Protein AF-0000000084680738 (afdb_homodimer)

Sequence (306 aa):
MGAFADRLDGGWTWWEAAIEEAQEGRWVRDAVERQVIKDIGAATNPLHGGRMAPFTEDSWHVRIGRIANWAGVLRLAARSGGWVLQPVVGRRPPHPAGMTELLSGIYAVGEQGEIWMRQLLKGGLPLEDEIAKAEGFLTGPGSVEDLELFFYDMGAFADRLDGGWTWWEAAIEEAQEGRWVRDAVERQVIKDIGAATNPLHGGRMAPFTEDSWHVRIGRIANWAGVLRLAARSGGWVLQPVVGRRPPHPAGMTELLSGIYAVGEQGEIWMRQLLKGGLPLEDEIAKAEGFLTGPGSVEDLELFFYD

Secondary structure (DSSP, 8-state):
--HHHHHHHHHHHHHHHHHHHHHTTS----HHHHHHHHHHHHHHGGGGTTPPSP-TTS-HHHHHHHHHHHHHHHHHHHHHHT------TT-PPPSS--HHHHHHHHHHHHHHHHHHHHHHHTT----HHHHHHHHHHHHSTTSGGGGGGG---/--HHHHHHHHHHHHHHHHHHHHHTTS----HHHHHHHHHHHHHHGGGGTTPPSP-TTS-HHHHHHHHHHHHHHHHHHHHHHT------TT-PPPSS--HHHHHHHHHHHHHHHHHHHHHHHTT----HHHHHHHHHHHHSTTSGGGGGGG---

Foldseek 3Di:
DDPLVLLLVLLVQLQVLALVCQLVPNDADDPLRLVLLVVLLVQQVPLAVPDADDPVVDDQLSLLVSLLSLLVSLVVSCVSVVADADARGPDHDDPNHHDNSNSNSSNSLSVVSVVQNVQVVVPDHDDPVSSRSSRCQDPNDVHSNCVVVSRPD/DDPLVLLLVLLVQLQVLALVCQLVPNDDDDPLRVVLLVVLLVQQPPLQVPDADDPVVDDQLSLLVSLLSLLVSLVVSCVSVVADADARRPDHDDPNRHDNSNSNSSNSLSVVSVVQNVQVVVPDHDDPVSSRSSRCQDPNDVHSNCVVVSRPD

Structure (mmCIF, N/CA/C/O backbone):
data_AF-0000000084680738-model_v1
#
loop_
_entity.id
_entity.type
_entity.pdbx_description
1 polymer 'Uncharacterized protein'
#
loop_
_atom_site.group_PDB
_atom_site.id
_atom_site.type_symbol
_atom_site.label_atom_id
_atom_site.label_alt_id
_atom_site.label_comp_id
_atom_site.label_asym_id
_atom_site.label_entity_id
_atom_site.label_seq_id
_atom_site.pdbx_PDB_ins_code
_atom_site.Cartn_x
_atom_site.Cartn_y
_atom_site.Cartn_z
_atom_site.occupancy
_atom_site.B_iso_or_equiv
_atom_site.auth_seq_id
_atom_site.auth_comp_id
_atom_site.auth_asym_id
_atom_site.auth_atom_id
_atom_site.pdbx_PDB_model_num
ATOM 1 N N . MET A 1 1 ? 4.906 30.125 5.73 1 47.59 1 MET A N 1
ATOM 2 C CA . MET A 1 1 ? 5.328 28.734 5.668 1 47.59 1 MET A CA 1
ATOM 3 C C . MET A 1 1 ? 5.023 28.141 4.297 1 47.59 1 MET A C 1
ATOM 5 O O . MET A 1 1 ? 4.098 28.578 3.615 1 47.59 1 MET A O 1
ATOM 9 N N . GLY A 1 2 ? 5.895 27.469 3.643 1 65.75 2 GLY A N 1
ATOM 10 C CA . GLY A 1 2 ? 5.77 27 2.273 1 65.75 2 GLY A CA 1
ATOM 11 C C . GLY A 1 2 ? 4.676 25.953 2.096 1 65.75 2 GLY A C 1
ATOM 12 O O . GLY A 1 2 ? 4.008 25.578 3.061 1 65.75 2 GLY A O 1
ATOM 13 N N . ALA A 1 3 ? 4.309 25.719 0.892 1 86 3 ALA A N 1
ATOM 14 C CA . ALA A 1 3 ? 3.191 24.859 0.513 1 86 3 ALA A CA 1
ATOM 15 C C . ALA A 1 3 ? 3.256 23.516 1.238 1 86 3 ALA A C 1
ATOM 17 O O . ALA A 1 3 ? 2.246 23.031 1.757 1 86 3 ALA A O 1
ATOM 18 N N . PHE A 1 4 ? 4.492 23.125 1.577 1 95 4 PHE A N 1
ATOM 19 C CA . PHE A 1 4 ? 4.578 21.844 2.246 1 95 4 PHE A CA 1
ATOM 20 C C . PHE A 1 4 ? 4.363 21.984 3.746 1 95 4 PHE A C 1
ATOM 22 O O . PHE A 1 4 ? 3.721 21.141 4.375 1 95 4 PHE A O 1
ATOM 29 N N . ALA A 1 5 ? 4.945 23.031 4.262 1 94.88 5 ALA A N 1
ATOM 30 C CA . ALA A 1 5 ? 4.785 23.266 5.695 1 94.88 5 ALA A CA 1
ATOM 31 C C . ALA A 1 5 ? 3.309 23.312 6.078 1 94.88 5 ALA A C 1
ATOM 33 O O . ALA A 1 5 ? 2.912 22.766 7.113 1 94.88 5 ALA A O 1
ATOM 34 N N . ASP A 1 6 ? 2.531 23.906 5.266 1 95.62 6 ASP A N 1
ATOM 35 C CA . ASP A 1 6 ? 1.095 23.984 5.516 1 95.62 6 ASP A CA 1
ATOM 36 C C . ASP A 1 6 ? 0.444 22.609 5.445 1 95.62 6 ASP A C 1
ATOM 38 O O . ASP A 1 6 ? -0.43 22.281 6.254 1 95.62 6 ASP A O 1
ATOM 42 N N . ARG A 1 7 ? 0.839 21.891 4.52 1 95.81 7 ARG A N 1
ATOM 43 C CA . ARG A 1 7 ? 0.325 20.531 4.375 1 95.81 7 ARG A CA 1
ATOM 44 C C . ARG A 1 7 ? 0.676 19.688 5.594 1 95.81 7 ARG A C 1
ATOM 46 O O . ARG A 1 7 ? -0.167 18.938 6.105 1 95.81 7 ARG A O 1
ATOM 53 N N . LEU A 1 8 ? 1.922 19.828 6.012 1 95.94 8 LEU A N 1
ATOM 54 C CA . LEU A 1 8 ? 2.391 19.047 7.152 1 95.94 8 LEU A CA 1
ATOM 55 C C . LEU A 1 8 ? 1.648 19.453 8.422 1 95.94 8 LEU A C 1
ATOM 57 O O . LEU A 1 8 ? 1.188 18.594 9.18 1 95.94 8 LEU A O 1
ATOM 61 N N . ASP A 1 9 ? 1.538 20.75 8.578 1 95.56 9 ASP A N 1
ATOM 62 C CA . ASP A 1 9 ? 0.815 21.25 9.742 1 95.56 9 ASP A CA 1
ATOM 63 C C . ASP A 1 9 ? -0.641 20.797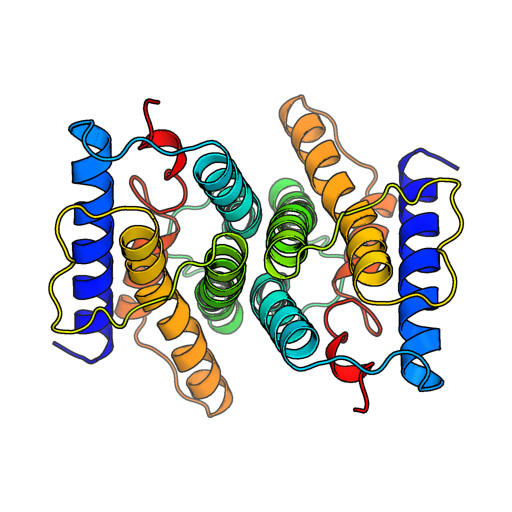 9.727 1 95.56 9 ASP A C 1
ATOM 65 O O . ASP A 1 9 ? -1.175 20.359 10.758 1 95.56 9 ASP A O 1
ATOM 69 N N . GLY A 1 10 ? -1.229 20.906 8.586 1 96.12 10 GLY A N 1
ATOM 70 C CA . GLY A 1 10 ? -2.582 20.406 8.445 1 96.12 10 GLY A CA 1
ATOM 71 C C . GLY A 1 10 ? -2.688 18.906 8.719 1 96.12 10 GLY A C 1
ATOM 72 O O . GLY A 1 10 ? -3.602 18.469 9.414 1 96.12 10 GLY A O 1
ATOM 73 N N . GLY A 1 11 ? -1.736 18.141 8.172 1 95 11 GLY A N 1
ATOM 74 C CA . GLY A 1 11 ? -1.701 16.703 8.43 1 95 11 GLY A CA 1
ATOM 75 C C . GLY A 1 11 ? -1.678 16.359 9.906 1 95 11 GLY A C 1
ATOM 76 O O . GLY A 1 11 ? -2.471 15.539 10.367 1 95 11 GLY A O 1
ATOM 77 N N . TRP A 1 12 ? -0.824 17.031 10.625 1 93.88 12 TRP A N 1
ATOM 78 C CA . TRP A 1 12 ? -0.711 16.797 12.062 1 93.88 12 TRP A CA 1
ATOM 79 C C . TRP A 1 12 ? -2.014 17.156 12.773 1 93.88 12 TRP A C 1
ATOM 81 O O . TRP A 1 12 ? -2.498 16.375 13.609 1 93.88 12 TRP A O 1
ATOM 91 N N . THR A 1 13 ? -2.525 18.281 12.414 1 95.75 13 THR A N 1
ATOM 92 C CA . THR A 1 13 ? -3.727 18.766 13.078 1 95.75 13 THR A CA 1
ATOM 93 C C . THR A 1 13 ? -4.879 17.781 12.914 1 95.75 13 THR A C 1
ATOM 95 O O . THR A 1 13 ? -5.574 17.453 13.883 1 95.75 13 THR A O 1
ATOM 98 N N . TRP A 1 14 ? -5.047 17.312 11.773 1 95.5 14 TRP A N 1
ATOM 99 C CA . TRP A 1 14 ? -6.145 16.406 11.484 1 95.5 14 TRP A CA 1
ATOM 100 C C . TRP A 1 14 ? -5.883 15.031 12.109 1 95.5 14 TRP A C 1
ATOM 102 O O . TRP A 1 14 ? -6.797 14.406 12.648 1 95.5 14 TRP A O 1
ATOM 112 N N . TRP A 1 15 ? -4.695 14.57 12.039 1 93.06 15 TRP A N 1
ATOM 113 C CA . TRP A 1 15 ? -4.297 13.32 12.672 1 93.06 15 TRP A CA 1
ATOM 114 C C . TRP A 1 15 ? -4.535 13.383 14.18 1 93.06 15 TRP A C 1
ATOM 116 O O . TRP A 1 15 ? -5.152 12.477 14.75 1 93.06 15 TRP A O 1
ATOM 126 N N . GLU A 1 16 ? -4.125 14.414 14.766 1 91.75 16 GLU A N 1
ATOM 127 C CA . GLU A 1 16 ? -4.254 14.578 16.203 1 91.75 16 GLU A CA 1
ATOM 128 C C . GLU A 1 16 ? -5.723 14.625 16.625 1 91.75 16 GLU A C 1
ATOM 130 O O . GLU A 1 16 ? -6.09 14.109 17.688 1 91.75 16 GLU A O 1
ATOM 135 N N . ALA A 1 17 ? -6.473 15.281 15.828 1 94.38 17 ALA A N 1
ATOM 136 C CA . ALA A 1 17 ? -7.898 15.375 16.141 1 94.38 17 ALA A CA 1
ATOM 137 C C . ALA A 1 17 ? -8.531 13.984 16.219 1 94.38 17 ALA A C 1
ATOM 139 O O . ALA A 1 17 ? -9.305 13.703 17.141 1 94.38 17 ALA A O 1
ATOM 140 N N . ALA A 1 18 ? -8.211 13.18 15.289 1 93.62 18 ALA A N 1
ATOM 141 C CA . ALA A 1 18 ? -8.758 11.828 15.266 1 93.62 18 ALA A CA 1
ATOM 142 C C . ALA A 1 18 ? -8.242 11 16.438 1 93.62 18 ALA A C 1
ATOM 144 O O . ALA A 1 18 ? -9 10.273 17.078 1 93.62 18 ALA A O 1
ATOM 145 N N . ILE A 1 19 ? -6.98 11.125 16.719 1 90.25 19 ILE A N 1
ATOM 146 C CA . ILE A 1 19 ? -6.359 10.359 17.797 1 90.25 19 ILE A CA 1
ATOM 147 C C . ILE A 1 19 ? -6.961 10.781 19.141 1 90.25 19 ILE A C 1
ATOM 149 O O . ILE A 1 19 ? -7.242 9.93 20 1 90.25 19 ILE A O 1
ATOM 153 N N . GLU A 1 20 ? -7.109 12.07 19.266 1 90.44 20 GLU A N 1
ATOM 154 C CA . GLU A 1 20 ? -7.703 12.57 20.5 1 90.44 20 GLU A CA 1
ATOM 155 C C . GLU A 1 20 ? -9.109 12.008 20.703 1 90.44 20 GLU A C 1
ATOM 157 O O . GLU A 1 20 ? -9.461 11.594 21.812 1 90.44 20 GLU A O 1
ATOM 162 N N . GLU A 1 21 ? -9.914 12.016 19.672 1 93.06 21 GLU A N 1
ATOM 163 C CA . GLU A 1 21 ? -11.258 11.453 19.766 1 93.06 21 GLU A CA 1
ATOM 164 C C . GLU A 1 21 ? -11.211 9.992 20.188 1 93.06 21 GLU A C 1
ATOM 166 O O . GLU A 1 21 ? -12.039 9.547 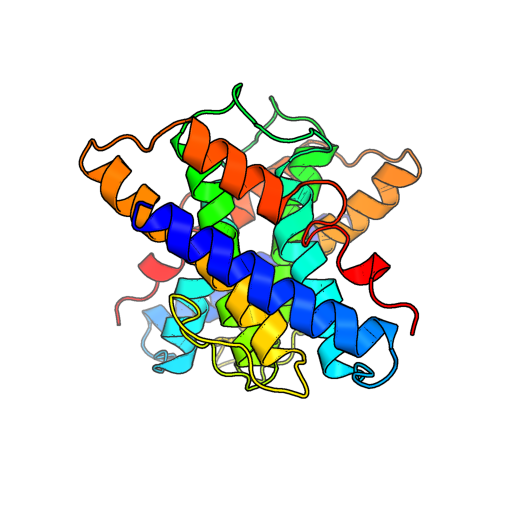20.984 1 93.06 21 GLU A O 1
ATOM 171 N N . ALA A 1 22 ? -10.32 9.266 19.641 1 89.75 22 ALA A N 1
ATOM 172 C CA . ALA A 1 22 ? -10.18 7.848 19.969 1 89.75 22 ALA A CA 1
ATOM 173 C C . ALA A 1 22 ? -9.766 7.668 21.438 1 89.75 22 ALA A C 1
ATOM 175 O O . ALA A 1 22 ? -10.305 6.812 22.141 1 89.75 22 ALA A O 1
ATOM 176 N N . GLN A 1 23 ? -8.805 8.453 21.828 1 88.12 23 GLN A N 1
ATOM 177 C CA . GLN A 1 23 ? -8.273 8.336 23.188 1 88.12 23 GLN A CA 1
ATOM 178 C C . GLN A 1 23 ? -9.305 8.758 24.219 1 88.12 23 GLN A C 1
ATOM 180 O O . GLN A 1 23 ? -9.312 8.234 25.344 1 88.12 23 GLN A O 1
ATOM 185 N N . GLU A 1 24 ? -10.141 9.641 23.891 1 90.88 24 GLU A N 1
ATOM 186 C CA . GLU A 1 24 ? -11.18 10.102 24.797 1 90.88 24 GLU A CA 1
ATOM 187 C C . GLU A 1 24 ? -12.422 9.211 24.719 1 90.88 24 GLU A C 1
ATOM 189 O O . GLU A 1 24 ? -13.391 9.43 25.438 1 90.88 24 GLU A O 1
ATOM 194 N N . GLY A 1 25 ? -12.367 8.242 23.812 1 90.19 25 GLY A N 1
ATOM 195 C CA . GLY A 1 25 ? -13.438 7.266 23.75 1 90.19 25 GLY A CA 1
ATOM 196 C C . GLY A 1 25 ? -14.602 7.723 22.891 1 90.19 25 GLY A C 1
ATOM 197 O O . GLY A 1 25 ? -15.648 7.074 22.859 1 90.19 25 GLY A O 1
ATOM 198 N N . ARG A 1 26 ? -14.484 8.82 22.219 1 93.25 26 ARG A N 1
ATOM 199 C CA . ARG A 1 26 ? -15.562 9.367 21.406 1 93.25 26 ARG A CA 1
ATOM 200 C C . ARG A 1 26 ? -15.594 8.719 20.031 1 93.25 26 ARG A C 1
ATOM 202 O O . ARG A 1 26 ? -16.625 8.727 19.359 1 93.25 26 ARG A O 1
ATOM 209 N N . TRP A 1 27 ? -14.406 8.242 19.609 1 92.94 27 TRP A N 1
ATOM 210 C CA . TRP A 1 27 ? -14.32 7.465 18.375 1 92.94 27 TRP A CA 1
ATOM 211 C C . TRP A 1 27 ? -13.867 6.039 18.672 1 92.94 27 TRP A C 1
ATOM 213 O O . TRP A 1 27 ? -12.711 5.809 19.047 1 92.94 27 TRP A O 1
ATOM 223 N N . VAL A 1 28 ? -14.82 5.16 18.562 1 92 28 VAL A N 1
ATOM 224 C CA . VAL A 1 28 ? -14.531 3.732 18.688 1 92 28 VAL A CA 1
ATOM 225 C C . VAL A 1 28 ? -14.602 3.076 17.312 1 92 28 VAL A C 1
ATOM 227 O O . VAL A 1 28 ? -15.648 3.102 16.656 1 92 28 VAL A O 1
ATOM 230 N N . ARG A 1 29 ? -13.469 2.551 16.953 1 92.69 29 ARG A N 1
ATOM 231 C CA . ARG A 1 29 ? -13.383 1.984 15.602 1 92.69 29 ARG A CA 1
ATOM 232 C C . ARG A 1 29 ? -14.258 0.741 15.484 1 92.69 29 ARG A C 1
ATOM 234 O O . ARG A 1 29 ? -14.273 -0.105 16.375 1 92.69 29 ARG A O 1
ATOM 241 N N . ASP A 1 30 ? -14.945 0.668 14.461 1 93.44 30 ASP A N 1
ATOM 242 C CA . ASP A 1 30 ? -15.703 -0.554 14.195 1 93.44 30 ASP A CA 1
ATOM 243 C C . ASP A 1 30 ? -14.82 -1.601 13.516 1 93.44 30 ASP A C 1
ATOM 245 O O . ASP A 1 30 ? -13.609 -1.407 13.375 1 93.44 30 ASP A O 1
ATOM 249 N N . ALA A 1 31 ? -15.352 -2.709 13.102 1 92.38 31 ALA A N 1
ATOM 250 C CA . ALA A 1 31 ? -14.586 -3.836 12.578 1 92.38 31 ALA A CA 1
ATOM 251 C C . ALA A 1 31 ? -13.906 -3.467 11.266 1 92.38 31 ALA A C 1
ATOM 253 O O . ALA A 1 31 ? -12.766 -3.865 11.016 1 92.38 31 ALA A O 1
ATOM 254 N N . VAL A 1 32 ? -14.578 -2.691 10.391 1 93.25 32 VAL A N 1
ATOM 255 C CA . VAL A 1 32 ? -14.023 -2.293 9.102 1 93.25 32 VAL A CA 1
ATOM 256 C C . VAL A 1 32 ? -12.852 -1.34 9.312 1 93.25 32 VAL A C 1
ATOM 258 O O . VAL A 1 32 ? -11.789 -1.517 8.719 1 93.25 32 VAL A O 1
ATOM 261 N N . GLU A 1 33 ? -13.109 -0.383 10.188 1 94.12 33 GLU A N 1
ATOM 262 C CA . GLU A 1 33 ? -12.055 0.588 10.477 1 94.12 33 GLU A CA 1
ATOM 263 C C . GLU A 1 33 ? -10.82 -0.094 11.047 1 94.12 33 GLU A C 1
ATOM 265 O O . GLU A 1 33 ? -9.695 0.23 10.664 1 94.12 33 GLU A O 1
ATOM 270 N N . ARG A 1 34 ? -10.977 -1.047 11.906 1 92.5 34 ARG A N 1
ATOM 271 C CA . ARG A 1 34 ? -9.867 -1.776 12.508 1 92.5 34 ARG A CA 1
ATOM 272 C C . ARG A 1 34 ? -9.086 -2.545 11.445 1 92.5 34 ARG A C 1
ATOM 274 O O . ARG A 1 34 ? -7.852 -2.52 11.438 1 92.5 34 ARG A O 1
ATOM 281 N N . GLN A 1 35 ? -9.82 -3.162 10.625 1 93.5 35 GLN A N 1
ATOM 282 C CA . GLN A 1 35 ? -9.164 -3.943 9.578 1 93.5 35 GLN A CA 1
ATOM 283 C C . GLN A 1 35 ? -8.414 -3.039 8.602 1 93.5 35 GLN A C 1
ATOM 285 O O . GLN A 1 35 ? -7.312 -3.371 8.164 1 93.5 35 GLN A O 1
ATOM 290 N N . VAL A 1 36 ? -9 -1.9 8.266 1 94.44 36 VAL A N 1
ATOM 291 C CA . VAL A 1 36 ? -8.367 -0.966 7.34 1 94.44 36 VAL A CA 1
ATOM 292 C C . VAL A 1 36 ? -7.078 -0.431 7.953 1 94.44 36 VAL A C 1
ATOM 294 O O . VAL A 1 36 ? -6.055 -0.337 7.273 1 94.44 36 VAL A O 1
ATOM 297 N N . ILE A 1 37 ? -7.051 -0.173 9.203 1 92 37 ILE A N 1
ATOM 298 C CA . ILE A 1 37 ? -5.863 0.332 9.883 1 92 37 ILE A CA 1
ATOM 299 C C . ILE A 1 37 ? -4.777 -0.74 9.891 1 92 37 ILE A C 1
ATOM 301 O O . ILE A 1 37 ? -3.605 -0.446 9.641 1 92 37 ILE A O 1
ATOM 305 N N . LYS A 1 38 ? -5.184 -1.95 10.141 1 90.62 38 LYS A N 1
ATOM 306 C CA . LYS A 1 38 ? -4.23 -3.057 10.102 1 90.62 38 LYS A CA 1
ATOM 307 C C . LYS A 1 38 ? -3.619 -3.207 8.711 1 90.62 38 LYS A C 1
ATOM 309 O O . LYS A 1 38 ? -2.408 -3.4 8.578 1 90.62 38 LYS A O 1
ATOM 314 N N . ASP A 1 39 ? -4.441 -3.088 7.719 1 92.94 39 ASP A N 1
ATOM 315 C CA . ASP A 1 39 ? -3.973 -3.262 6.348 1 92.94 39 ASP A CA 1
ATOM 316 C C . ASP A 1 39 ? -3.105 -2.084 5.91 1 92.94 39 ASP A C 1
ATOM 318 O O . ASP A 1 39 ? -2.164 -2.254 5.133 1 92.94 39 ASP A O 1
ATOM 322 N N . ILE A 1 40 ? -3.381 -0.881 6.371 1 92.19 40 ILE A N 1
ATOM 323 C CA . ILE A 1 40 ? -2.498 0.254 6.129 1 92.19 40 ILE A CA 1
ATOM 324 C C . ILE A 1 40 ? -1.117 -0.033 6.715 1 92.19 40 ILE A C 1
ATOM 326 O O . ILE A 1 40 ? -0.097 0.198 6.062 1 92.19 40 ILE A O 1
ATOM 330 N N . GLY A 1 41 ? -1.133 -0.58 7.922 1 87.12 41 GLY A N 1
ATOM 331 C CA . GLY A 1 41 ? 0.128 -0.96 8.539 1 87.12 41 GLY A CA 1
ATOM 332 C C . GLY A 1 41 ? 0.916 -1.962 7.715 1 87.12 41 GLY A C 1
ATOM 333 O O . GLY A 1 41 ? 2.119 -1.793 7.508 1 87.12 41 GLY A O 1
ATOM 334 N N . ALA A 1 42 ? 0.243 -2.896 7.25 1 86.69 42 ALA A N 1
ATOM 335 C CA . ALA A 1 42 ? 0.885 -3.916 6.426 1 86.69 42 ALA A CA 1
ATOM 336 C C . ALA A 1 42 ? 1.4 -3.32 5.121 1 86.69 42 ALA A C 1
ATOM 338 O O . ALA A 1 42 ? 2.467 -3.703 4.633 1 86.69 42 ALA A O 1
ATOM 339 N N . ALA A 1 43 ? 0.688 -2.355 4.578 1 88.81 43 ALA A N 1
ATOM 340 C CA . ALA A 1 43 ? 0.983 -1.781 3.268 1 88.81 43 ALA A CA 1
ATOM 341 C C . ALA A 1 43 ? 2.1 -0.747 3.361 1 88.81 43 ALA A C 1
ATOM 343 O O . ALA A 1 43 ? 2.678 -0.354 2.344 1 88.81 43 ALA A O 1
ATOM 344 N N . THR A 1 44 ? 2.387 -0.326 4.594 1 84.12 44 THR A N 1
ATOM 345 C CA . THR A 1 44 ? 3.316 0.793 4.691 1 84.12 44 THR A CA 1
ATOM 346 C C . THR A 1 44 ? 4.512 0.43 5.57 1 84.12 44 THR A C 1
ATOM 348 O O . THR A 1 44 ? 5.516 1.143 5.582 1 84.12 44 THR A O 1
ATOM 351 N N . ASN A 1 45 ? 4.547 -0.623 6.453 1 67.19 45 ASN A N 1
ATOM 352 C CA . ASN A 1 45 ? 5.543 -0.964 7.457 1 67.19 45 ASN A CA 1
ATOM 353 C C . ASN A 1 45 ? 6.922 -1.178 6.832 1 67.19 45 ASN A C 1
ATOM 355 O O . ASN A 1 45 ? 7.93 -0.736 7.383 1 67.19 45 ASN A O 1
ATOM 359 N N . PRO A 1 46 ? 7.012 -2.162 5.855 1 56.34 46 PRO A N 1
ATOM 360 C CA . PRO A 1 46 ? 8.359 -2.617 5.508 1 56.34 46 PRO A CA 1
ATOM 361 C C . PRO A 1 46 ? 9.219 -1.509 4.902 1 56.34 46 PRO A C 1
ATOM 363 O O . PRO A 1 46 ? 10.414 -1.708 4.668 1 56.34 46 PRO A O 1
ATOM 366 N N . LEU A 1 47 ? 8.734 -0.361 4.832 1 57.72 47 LEU A N 1
ATOM 367 C CA . LEU A 1 47 ? 9.422 0.601 3.973 1 57.72 47 LEU A CA 1
ATOM 368 C C . LEU A 1 47 ? 10.734 1.052 4.602 1 57.72 47 LEU A C 1
ATOM 370 O O . LEU A 1 47 ? 11.672 1.412 3.895 1 57.72 47 LEU A O 1
ATOM 374 N N . HIS A 1 48 ? 10.906 0.825 5.953 1 58.47 48 HIS A N 1
ATOM 375 C CA . HIS A 1 48 ? 12.094 1.48 6.48 1 58.47 48 HIS A CA 1
ATOM 376 C C . HIS A 1 48 ? 13.016 0.48 7.18 1 58.47 48 HIS A C 1
ATOM 378 O O . HIS A 1 48 ? 14.117 0.833 7.602 1 58.47 48 HIS A O 1
ATOM 384 N N . GLY A 1 49 ? 12.758 -0.829 7.059 1 60.97 49 GLY A N 1
ATOM 385 C CA . GLY A 1 49 ? 13.672 -1.853 7.543 1 60.97 49 GLY A CA 1
ATOM 386 C C . GLY A 1 49 ? 14.086 -1.649 8.984 1 60.97 49 GLY A C 1
ATOM 387 O O . GLY A 1 49 ? 15.242 -1.883 9.352 1 60.97 49 GLY A O 1
ATOM 388 N N . GLY A 1 50 ? 13.125 -0.985 9.773 1 63.62 50 GLY A N 1
ATOM 389 C CA . GLY A 1 50 ? 13.445 -0.784 11.18 1 63.62 50 GLY A CA 1
ATOM 390 C C . GLY A 1 50 ? 14.312 0.434 11.43 1 63.62 50 GLY A C 1
ATOM 391 O O . GLY A 1 50 ? 14.609 0.767 12.578 1 63.62 50 GLY A O 1
ATOM 392 N N . ARG A 1 51 ? 14.758 1.056 10.367 1 73.06 51 ARG A N 1
ATOM 393 C CA . ARG A 1 51 ? 15.562 2.27 10.5 1 73.06 51 ARG A CA 1
ATOM 394 C C . ARG A 1 51 ? 14.688 3.467 10.859 1 73.06 51 ARG A C 1
ATOM 396 O 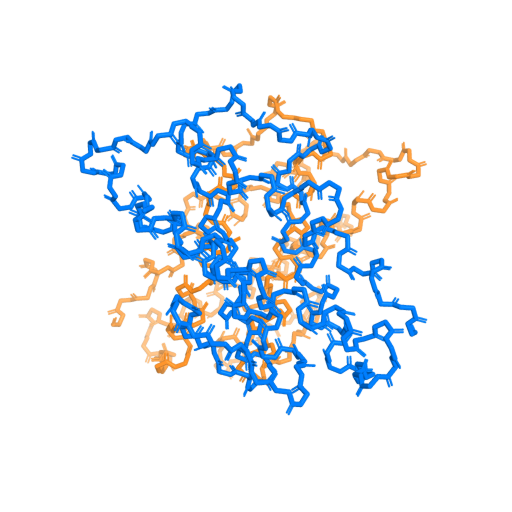O . ARG A 1 51 ? 13.492 3.479 10.562 1 73.06 51 ARG A O 1
ATOM 403 N N . MET A 1 52 ? 15.289 4.359 11.539 1 74.06 52 MET A N 1
ATOM 404 C CA . MET A 1 52 ? 14.578 5.582 11.906 1 74.06 52 MET A CA 1
ATOM 405 C C . MET A 1 52 ? 14.812 6.676 10.867 1 74.06 52 MET A C 1
ATOM 407 O O . MET A 1 52 ? 15.906 6.797 10.32 1 74.06 52 MET A O 1
ATOM 411 N N . ALA A 1 53 ? 13.805 7.426 10.594 1 81.19 53 ALA A N 1
ATOM 412 C CA . ALA A 1 53 ? 13.945 8.594 9.727 1 81.19 53 ALA A CA 1
ATOM 413 C C . ALA A 1 53 ? 14.859 9.641 10.359 1 81.19 53 ALA A C 1
ATOM 415 O O . ALA A 1 53 ? 14.977 9.711 11.586 1 81.19 53 ALA A O 1
ATOM 416 N N . PRO A 1 54 ? 15.57 10.461 9.625 1 86.06 54 PRO A N 1
ATOM 417 C CA . PRO A 1 54 ? 15.477 10.555 8.172 1 86.06 54 PRO A CA 1
ATOM 418 C C . PRO A 1 54 ? 16.344 9.516 7.457 1 86.06 54 PRO A C 1
ATOM 420 O O . PRO A 1 54 ? 17.375 9.102 7.98 1 86.06 54 PRO A O 1
ATOM 423 N N . PHE A 1 55 ? 16.016 9.07 6.285 1 85.06 55 PHE A N 1
ATOM 424 C CA . PHE A 1 55 ? 16.672 8.016 5.527 1 85.06 55 PHE A CA 1
ATOM 425 C C . PHE A 1 55 ? 17.688 8.602 4.547 1 85.06 55 PHE A C 1
ATOM 427 O O . PHE A 1 55 ? 17.656 8.289 3.355 1 85.06 55 PHE A O 1
ATOM 434 N N . THR A 1 56 ? 18.609 9.312 5.086 1 87.25 56 THR A N 1
ATOM 435 C CA . THR A 1 56 ? 19.516 10.109 4.27 1 87.25 56 THR A CA 1
ATOM 436 C C . THR A 1 56 ? 20.438 9.203 3.455 1 87.25 56 THR A C 1
ATOM 438 O O . THR A 1 56 ? 21.062 9.648 2.484 1 87.25 56 THR A O 1
ATOM 441 N N . GLU A 1 57 ? 20.531 7.941 3.777 1 84.25 57 GLU A N 1
ATOM 442 C CA . GLU A 1 57 ? 21.406 7.023 3.053 1 84.25 57 GLU A CA 1
ATOM 443 C C . GLU A 1 57 ? 20.75 6.508 1.781 1 84.25 57 GLU A C 1
ATOM 445 O O . GLU A 1 57 ? 21.406 5.934 0.915 1 84.25 57 GLU A O 1
ATOM 450 N N . ASP A 1 58 ? 19.516 6.789 1.661 1 82.69 58 ASP A N 1
ATOM 451 C CA . ASP A 1 58 ? 18.781 6.316 0.493 1 82.69 58 ASP A CA 1
ATOM 452 C C . ASP A 1 58 ? 18.688 7.402 -0.577 1 82.69 58 ASP A C 1
ATOM 454 O O . ASP A 1 58 ? 18.812 8.594 -0.274 1 82.69 58 ASP A O 1
ATOM 458 N N . SER A 1 59 ? 18.469 6.996 -1.798 1 84.06 59 SER A N 1
ATOM 459 C CA . SER A 1 59 ? 18.344 7.961 -2.885 1 84.06 59 SER A CA 1
ATOM 460 C C . SER A 1 59 ? 17.062 8.773 -2.75 1 84.06 59 SER A C 1
ATOM 462 O O . SER A 1 59 ? 16.109 8.336 -2.107 1 84.06 59 SER A O 1
ATOM 464 N N . TRP A 1 60 ? 17.031 9.898 -3.43 1 85.62 60 TRP A N 1
ATOM 465 C CA . TRP A 1 60 ? 15.844 10.742 -3.438 1 85.62 60 TRP A CA 1
ATOM 466 C C . TRP A 1 60 ? 14.641 10 -4.016 1 85.62 60 TRP A C 1
ATOM 468 O O . TRP A 1 60 ? 13.531 10.102 -3.496 1 85.62 60 TRP A O 1
ATOM 478 N N . HIS A 1 61 ? 14.961 9.25 -4.988 1 84.56 61 HIS A N 1
ATOM 479 C CA . HIS A 1 61 ? 13.906 8.5 -5.66 1 84.56 61 HIS A CA 1
ATOM 480 C C . HIS A 1 61 ? 13.227 7.523 -4.707 1 84.56 61 HIS A C 1
ATOM 482 O O . HIS A 1 61 ? 12 7.43 -4.676 1 84.56 61 HIS A O 1
ATOM 488 N N . VAL A 1 62 ? 14.031 6.902 -3.92 1 81.69 62 VAL A N 1
ATOM 489 C CA . VAL A 1 62 ? 13.516 5.906 -2.986 1 81.69 62 VAL A CA 1
ATOM 490 C C . VAL A 1 62 ? 12.758 6.602 -1.857 1 81.69 62 VAL A C 1
ATOM 492 O O . VAL A 1 62 ? 11.648 6.191 -1.504 1 81.69 62 VAL A O 1
ATOM 495 N N . ARG A 1 63 ? 13.359 7.637 -1.354 1 86.69 63 ARG A N 1
ATOM 496 C CA . ARG A 1 63 ? 12.766 8.344 -0.223 1 86.69 63 ARG A CA 1
ATOM 497 C C . ARG A 1 63 ? 11.438 8.977 -0.61 1 86.69 63 ARG A C 1
ATOM 499 O O . ARG A 1 63 ? 10.438 8.828 0.101 1 86.69 63 ARG A O 1
ATOM 506 N N . ILE A 1 64 ? 11.359 9.602 -1.768 1 89.31 64 ILE A N 1
ATOM 507 C CA . ILE A 1 64 ? 10.141 10.234 -2.258 1 89.31 64 ILE A CA 1
ATOM 508 C C . ILE A 1 64 ? 9.117 9.164 -2.623 1 89.31 64 ILE A C 1
ATOM 510 O O . ILE A 1 64 ? 7.922 9.32 -2.355 1 89.31 64 ILE A O 1
ATOM 514 N N . GLY A 1 65 ? 9.609 8.125 -3.199 1 85.69 65 GLY A N 1
ATOM 515 C CA . GLY A 1 65 ? 8.727 7.016 -3.545 1 85.69 65 GLY A CA 1
ATOM 516 C C . GLY A 1 65 ? 8.016 6.426 -2.344 1 85.69 65 GLY A C 1
ATOM 517 O O . GLY A 1 65 ? 6.832 6.09 -2.422 1 85.69 65 GLY A O 1
ATOM 518 N N . ARG A 1 66 ? 8.719 6.344 -1.239 1 85.62 66 ARG A N 1
ATOM 519 C CA . ARG A 1 66 ? 8.125 5.805 -0.02 1 85.62 66 ARG A CA 1
ATOM 520 C C . ARG A 1 66 ? 7.023 6.719 0.502 1 85.62 66 ARG A C 1
ATOM 522 O O . ARG A 1 66 ? 6 6.246 1.006 1 85.62 66 ARG A O 1
ATOM 529 N N . ILE A 1 67 ? 7.258 7.969 0.374 1 89.1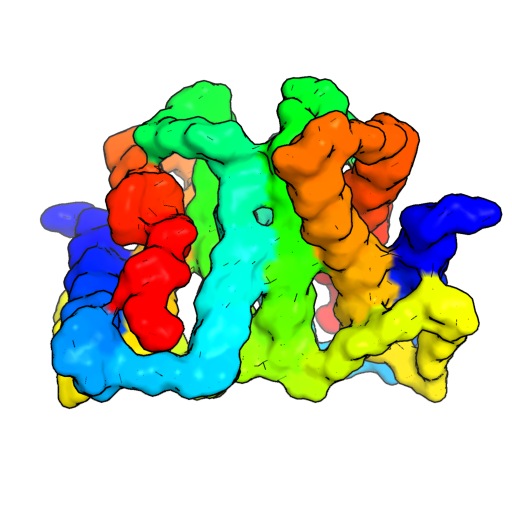2 67 ILE A N 1
ATOM 530 C CA . ILE A 1 67 ? 6.246 8.93 0.801 1 89.12 67 ILE A CA 1
ATOM 531 C C . ILE A 1 67 ? 5.039 8.852 -0.127 1 89.12 67 ILE A C 1
ATOM 533 O O . ILE A 1 67 ? 3.895 8.805 0.336 1 89.12 67 ILE A O 1
ATOM 537 N N . ALA A 1 68 ? 5.312 8.75 -1.389 1 90.44 68 ALA A N 1
ATOM 538 C CA . ALA A 1 68 ? 4.246 8.688 -2.383 1 90.44 68 ALA A CA 1
ATOM 539 C C . ALA A 1 68 ? 3.443 7.398 -2.242 1 90.44 68 ALA A C 1
ATOM 541 O O . ALA A 1 68 ? 2.256 7.359 -2.574 1 90.44 68 ALA A O 1
ATOM 542 N N . ASN A 1 69 ? 4.102 6.34 -1.795 1 88.94 69 ASN A N 1
ATOM 543 C CA . ASN A 1 69 ? 3.426 5.07 -1.544 1 88.94 69 ASN A CA 1
ATOM 544 C C . ASN A 1 69 ? 2.215 5.25 -0.633 1 88.94 69 ASN A C 1
ATOM 546 O O . ASN A 1 69 ? 1.162 4.652 -0.868 1 88.94 69 ASN A O 1
ATOM 550 N N . TRP A 1 70 ? 2.391 6.113 0.307 1 91.81 70 TRP A N 1
ATOM 551 C CA . TRP A 1 70 ? 1.319 6.355 1.269 1 91.81 70 TRP A CA 1
ATOM 552 C C . TRP A 1 70 ? 0.08 6.91 0.574 1 91.81 70 TRP A C 1
ATOM 554 O O . TRP A 1 70 ? -1.048 6.594 0.959 1 91.81 70 TRP A O 1
ATOM 564 N N . ALA A 1 71 ? 0.268 7.715 -0.426 1 94.31 71 ALA A N 1
ATOM 565 C CA . ALA A 1 71 ? -0.872 8.297 -1.13 1 94.31 71 ALA A CA 1
ATOM 566 C C . ALA A 1 71 ? -1.752 7.211 -1.741 1 94.31 71 ALA A C 1
ATOM 568 O O . ALA A 1 71 ? -2.973 7.223 -1.566 1 94.31 71 ALA A O 1
ATOM 569 N N . GLY A 1 72 ? -1.104 6.293 -2.406 1 93.62 72 GLY A N 1
ATOM 570 C CA . GLY A 1 72 ? -1.855 5.191 -2.986 1 93.62 72 GLY A CA 1
ATOM 571 C C . GLY A 1 72 ? -2.561 4.34 -1.948 1 93.62 72 GLY A C 1
ATOM 572 O O . GLY A 1 72 ? -3.729 3.98 -2.121 1 93.62 72 GLY A O 1
ATOM 573 N N . VAL A 1 73 ? -1.85 4.031 -0.9 1 93.62 73 VAL A N 1
ATOM 574 C CA . VAL A 1 73 ? -2.408 3.221 0.176 1 93.62 73 VAL A CA 1
ATOM 575 C C . VAL A 1 73 ? -3.633 3.918 0.767 1 93.62 73 VAL A C 1
ATOM 577 O O . VAL A 1 73 ? -4.668 3.285 0.983 1 93.62 73 VAL A O 1
ATOM 580 N N . LEU A 1 74 ? -3.549 5.211 0.944 1 96.25 74 LEU A N 1
ATOM 581 C CA . LEU A 1 74 ? -4.617 5.941 1.613 1 96.25 74 LEU A CA 1
ATOM 582 C C . LEU A 1 74 ? -5.816 6.117 0.687 1 96.25 74 LEU A C 1
ATOM 584 O O . LEU A 1 74 ? -6.961 6.141 1.144 1 96.25 74 LEU A O 1
ATOM 588 N N . ARG A 1 75 ? -5.578 6.223 -0.583 1 97.81 75 ARG A N 1
ATOM 589 C CA . ARG A 1 75 ? -6.699 6.254 -1.515 1 97.81 75 ARG A CA 1
ATOM 590 C C . ARG A 1 75 ? -7.453 4.93 -1.514 1 97.81 75 ARG A C 1
ATOM 592 O O . ARG A 1 75 ? -8.688 4.906 -1.493 1 97.81 75 ARG A O 1
ATOM 599 N N . LEU A 1 76 ? -6.676 3.865 -1.482 1 97.5 76 LEU A N 1
ATOM 600 C CA . LEU A 1 76 ? -7.309 2.553 -1.404 1 97.5 76 LEU A CA 1
ATOM 601 C C . LEU A 1 76 ? -8.062 2.389 -0.087 1 97.5 76 LEU A C 1
ATOM 603 O O . LEU A 1 76 ? -9.188 1.896 -0.07 1 97.5 76 LEU A O 1
ATOM 607 N N . ALA A 1 77 ? -7.402 2.822 0.969 1 97.12 77 ALA A N 1
ATOM 608 C CA . ALA A 1 77 ? -8.016 2.725 2.291 1 97.12 77 ALA A CA 1
ATOM 609 C C . ALA A 1 77 ? -9.32 3.52 2.354 1 97.12 77 ALA A C 1
ATOM 611 O O . ALA A 1 77 ? -10.336 3.02 2.834 1 97.12 77 ALA A O 1
ATOM 612 N N . ALA A 1 78 ? -9.266 4.723 1.878 1 97.88 78 ALA A N 1
ATOM 613 C CA . ALA A 1 78 ? -10.453 5.57 1.898 1 97.88 78 ALA A CA 1
ATOM 614 C C . ALA A 1 78 ? -11.594 4.938 1.103 1 97.88 78 ALA A C 1
ATOM 616 O O . ALA A 1 78 ? -12.727 4.859 1.583 1 97.88 78 ALA A O 1
ATOM 617 N N . ARG A 1 79 ? -11.281 4.422 -0.001 1 96.94 79 ARG A N 1
ATOM 618 C CA . ARG A 1 79 ? -12.297 3.809 -0.851 1 96.94 79 ARG A CA 1
ATOM 619 C C . ARG A 1 79 ? -12.859 2.543 -0.208 1 96.94 79 ARG A C 1
ATOM 621 O O . ARG A 1 79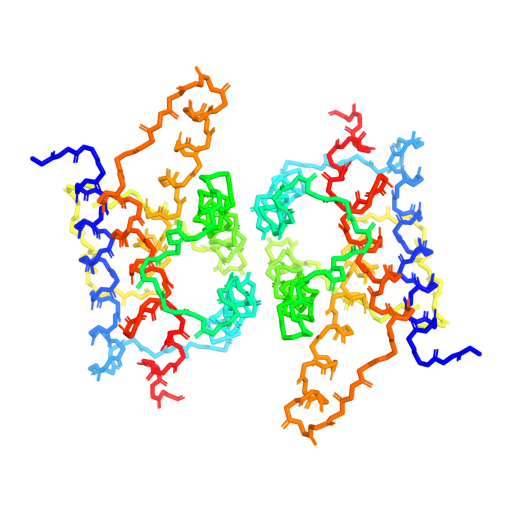 ? -14.039 2.229 -0.371 1 96.94 79 ARG A O 1
ATOM 628 N N . SER A 1 80 ? -12.008 1.874 0.486 1 95.62 80 SER A N 1
ATOM 629 C CA . SER A 1 80 ? -12.406 0.609 1.092 1 95.62 80 SER A CA 1
ATOM 630 C C . SER A 1 80 ? -13.5 0.819 2.131 1 95.62 80 SER A C 1
ATOM 632 O O . SER A 1 80 ? -14.305 -0.083 2.389 1 95.62 80 SER A O 1
ATOM 634 N N . GLY A 1 81 ? -13.547 1.98 2.738 1 95.25 81 GLY A N 1
ATOM 635 C CA . GLY A 1 81 ? -14.531 2.256 3.773 1 95.25 81 GLY A CA 1
ATOM 636 C C . GLY A 1 81 ? -15.539 3.314 3.371 1 95.25 81 GLY A C 1
ATOM 637 O O . GLY A 1 81 ? -16.406 3.682 4.16 1 95.25 81 GLY A O 1
ATOM 638 N N . GLY A 1 82 ? -15.43 3.754 2.127 1 95.62 82 GLY A N 1
ATOM 639 C CA . GLY A 1 82 ? -16.344 4.781 1.647 1 95.62 82 GLY A CA 1
ATOM 640 C C . GLY A 1 82 ? -16.031 6.156 2.209 1 95.62 82 GLY A C 1
ATOM 641 O O . GLY A 1 82 ? -16.906 7.027 2.246 1 95.62 82 GLY A O 1
ATOM 642 N N . TRP A 1 83 ? -14.867 6.371 2.727 1 97.38 83 TRP A N 1
ATOM 643 C CA . TRP A 1 83 ? -14.453 7.672 3.246 1 97.38 83 TRP A CA 1
ATOM 644 C C . TRP A 1 83 ? -13.93 8.57 2.125 1 97.38 83 TRP A C 1
ATOM 646 O O . TRP A 1 83 ? -13.258 8.094 1.207 1 97.38 83 TRP A O 1
ATOM 656 N N . VAL A 1 84 ? -14.211 9.797 2.223 1 97.12 84 VAL A N 1
ATOM 657 C CA . VAL A 1 84 ? -13.766 10.766 1.226 1 97.12 84 VAL A CA 1
ATOM 658 C C . VAL A 1 84 ? -12.617 11.594 1.793 1 97.12 84 VAL A C 1
ATOM 660 O O . VAL A 1 84 ? -12.773 12.281 2.805 1 97.12 84 VAL A O 1
ATOM 663 N N . LEU A 1 85 ? -11.484 11.523 1.125 1 97.94 85 LEU A N 1
ATOM 664 C CA . LEU A 1 85 ? -10.328 12.297 1.55 1 97.94 85 LEU A CA 1
ATOM 665 C C . LEU A 1 85 ? -10.57 13.789 1.344 1 97.94 85 LEU A C 1
ATOM 667 O O . LEU A 1 85 ? -10.992 14.211 0.263 1 97.94 85 LEU A O 1
ATOM 671 N N . GLN A 1 86 ? -10.281 14.523 2.35 1 97.38 86 GLN A N 1
ATOM 672 C CA . GLN A 1 86 ? -10.523 15.961 2.342 1 97.38 86 GLN A CA 1
ATOM 673 C C . GLN A 1 86 ? -9.211 16.75 2.326 1 97.38 86 GLN A C 1
ATOM 675 O O . GLN A 1 86 ? -8.211 16.297 2.881 1 97.38 86 GLN A O 1
ATOM 680 N N . PRO A 1 87 ? -9.266 17.922 1.633 1 95.62 87 PRO A N 1
ATOM 681 C CA . PRO A 1 87 ? -8.117 18.812 1.8 1 95.62 87 PRO A CA 1
ATOM 682 C C . PRO A 1 87 ? -7.961 19.312 3.232 1 95.62 87 PRO A C 1
ATOM 684 O O . PRO A 1 87 ? -8.961 19.578 3.908 1 95.62 87 PRO A O 1
ATOM 687 N N . VAL A 1 88 ? -6.73 19.391 3.68 1 96.56 88 VAL A N 1
ATOM 688 C CA . VAL A 1 88 ? -6.566 19.703 5.094 1 96.56 88 VAL A CA 1
ATOM 689 C C . VAL A 1 88 ? -5.957 21.109 5.242 1 96.56 88 VAL A C 1
ATOM 691 O O . VAL A 1 88 ? -6.023 21.703 6.316 1 96.56 88 VAL A O 1
ATOM 694 N N . VAL A 1 89 ? -5.285 21.594 4.242 1 95.19 89 VAL A N 1
ATOM 695 C CA . VAL A 1 89 ? -4.586 22.875 4.324 1 95.19 89 VAL A CA 1
ATOM 696 C C . VAL A 1 89 ? -5.59 24 4.57 1 95.19 89 VAL A C 1
ATOM 698 O O . VAL A 1 89 ? -6.523 24.188 3.783 1 95.19 89 VAL A O 1
ATOM 701 N N . GLY A 1 90 ? -5.352 24.703 5.633 1 93.62 90 GLY A N 1
ATOM 702 C CA . GLY A 1 90 ? -6.176 25.859 5.957 1 93.62 90 GLY A CA 1
ATOM 703 C C . GLY A 1 90 ? -7.543 25.484 6.496 1 93.62 90 GLY A C 1
ATOM 704 O O . GLY A 1 90 ? -8.414 26.344 6.652 1 93.62 90 GLY A O 1
ATOM 705 N N . ARG A 1 91 ? -7.777 24.219 6.738 1 96.06 91 ARG A N 1
ATOM 706 C CA . ARG A 1 91 ? -9.078 23.75 7.215 1 96.06 91 ARG A CA 1
ATOM 707 C C . ARG A 1 91 ? -8.953 23.094 8.586 1 96.06 91 ARG A C 1
ATOM 709 O O . ARG A 1 91 ? -7.949 22.453 8.891 1 96.06 91 ARG A O 1
ATOM 716 N N . ARG A 1 92 ? -9.984 23.281 9.336 1 95.75 92 ARG A N 1
ATOM 717 C CA . ARG A 1 92 ? -10.07 22.609 10.625 1 95.75 92 ARG A CA 1
ATOM 718 C C . ARG A 1 92 ? -10.844 21.297 10.508 1 95.75 92 ARG A C 1
ATOM 720 O O . ARG A 1 92 ? -11.859 21.234 9.812 1 95.75 92 ARG A O 1
ATOM 727 N N . PRO A 1 93 ? -10.227 20.281 11.117 1 96.12 93 PRO A N 1
ATOM 728 C CA . PRO A 1 93 ? -10.992 19.031 11.07 1 96.12 93 PRO A CA 1
ATOM 729 C C . PRO A 1 93 ? -12.336 19.125 11.789 1 96.12 93 PRO A C 1
ATOM 731 O O . PRO A 1 93 ? -12.445 19.812 12.812 1 96.12 93 PRO A O 1
ATOM 734 N N . PRO A 1 94 ? -13.336 18.516 11.242 1 93.56 94 PRO A N 1
ATOM 735 C CA . PRO A 1 94 ? -14.625 18.469 11.938 1 93.56 94 PRO A CA 1
ATOM 736 C C . PRO A 1 94 ? -14.555 17.688 13.25 1 93.56 94 PRO A C 1
ATOM 738 O O . PRO A 1 94 ? -13.656 16.875 13.438 1 93.56 94 PRO A O 1
ATOM 741 N N . HIS A 1 95 ? -15.508 18.031 14.227 1 92.19 95 HIS A N 1
ATOM 742 C CA . HIS A 1 95 ? -15.727 17.281 15.461 1 92.19 95 HIS A CA 1
ATOM 743 C C . HIS A 1 95 ? -17.125 16.672 15.492 1 92.19 95 HIS A C 1
ATOM 745 O O . HIS A 1 95 ? -18.109 17.359 15.258 1 92.19 95 HIS A O 1
ATOM 751 N N . PRO A 1 96 ? -17.266 15.312 15.703 1 93.5 96 PRO A N 1
ATOM 752 C CA . PRO A 1 96 ? -16.156 14.422 16.062 1 93.5 96 PRO A CA 1
ATOM 753 C C . PRO A 1 96 ? -15.328 13.984 14.852 1 93.5 96 PRO A C 1
ATOM 755 O O . PRO A 1 96 ? -15.867 13.867 13.75 1 93.5 96 PRO A O 1
ATOM 758 N N . ALA A 1 97 ? -14.008 13.867 15.086 1 95.56 97 ALA A N 1
ATOM 759 C CA . ALA A 1 97 ? -13.094 13.359 14.055 1 95.56 97 ALA A CA 1
ATOM 760 C C . ALA A 1 97 ? -12.984 11.836 14.125 1 95.56 97 ALA A C 1
ATOM 762 O O . ALA A 1 97 ? -13.094 11.25 15.211 1 95.56 97 ALA A O 1
ATOM 763 N N . GLY A 1 98 ? -12.82 11.227 13.031 1 94.56 98 GLY A N 1
ATOM 764 C CA . GLY A 1 98 ? -12.68 9.781 12.969 1 94.56 98 GLY A CA 1
ATOM 765 C C . GLY A 1 98 ? -11.789 9.32 11.828 1 94.56 98 GLY A C 1
ATOM 766 O O . GLY A 1 98 ? -10.711 9.883 11.609 1 94.56 98 GLY A O 1
ATOM 767 N N . MET A 1 99 ? -12.219 8.336 11.156 1 95.31 99 MET A N 1
ATOM 768 C CA . MET A 1 99 ? -11.414 7.68 10.125 1 95.31 99 MET A CA 1
ATOM 769 C C . MET A 1 99 ? -11.141 8.633 8.961 1 95.31 99 MET A C 1
ATOM 771 O O . MET A 1 99 ? -10.016 8.703 8.469 1 95.31 99 MET A O 1
ATOM 775 N N . THR A 1 100 ? -12.18 9.383 8.531 1 97.31 100 THR A N 1
ATOM 776 C CA . THR A 1 100 ? -12.023 10.305 7.414 1 97.31 100 THR A CA 1
ATOM 777 C C . THR A 1 100 ? -10.922 11.328 7.711 1 97.31 100 THR A C 1
ATOM 779 O O . THR A 1 100 ? -10.07 11.594 6.859 1 97.31 100 THR A O 1
ATOM 782 N N . GLU A 1 101 ? -11 11.859 8.867 1 96.81 101 GLU A N 1
ATOM 783 C CA . GLU A 1 101 ? -10.039 12.883 9.266 1 96.81 101 GLU A CA 1
ATOM 784 C C . GLU A 1 101 ? -8.633 12.305 9.406 1 96.81 101 GLU A C 1
ATOM 786 O O . GLU A 1 101 ? -7.66 12.914 8.969 1 96.81 101 GLU A O 1
ATOM 791 N N . LEU A 1 102 ? -8.586 11.102 10.031 1 95 102 LEU A N 1
ATOM 792 C CA . LEU A 1 102 ? -7.301 10.422 10.18 1 95 102 LEU A CA 1
ATOM 793 C C . LEU A 1 102 ? -6.652 10.18 8.82 1 95 102 LEU A C 1
ATOM 795 O O . LEU A 1 102 ? -5.508 10.586 8.594 1 95 102 LEU A O 1
ATOM 799 N N . LEU A 1 103 ? -7.414 9.633 7.938 1 96.56 103 LEU A N 1
ATOM 800 C CA . LEU A 1 103 ? -6.891 9.305 6.617 1 96.56 103 LEU A CA 1
ATOM 801 C C . LEU A 1 103 ? -6.535 10.562 5.84 1 96.56 103 LEU A C 1
ATOM 803 O O . LEU A 1 103 ? -5.52 10.609 5.145 1 96.56 103 LEU A O 1
ATOM 807 N N . SER A 1 104 ? -7.352 11.594 5.941 1 97.5 104 SER A N 1
ATOM 808 C CA . SER A 1 104 ? -7.109 12.844 5.227 1 97.5 104 SER A CA 1
ATOM 809 C C . SER A 1 104 ? -5.816 13.5 5.691 1 97.5 104 SER A C 1
ATOM 811 O O . SER A 1 104 ? -5.047 14.016 4.875 1 97.5 104 SER A O 1
ATOM 813 N N . GLY A 1 105 ? -5.617 13.445 6.977 1 95.5 105 GLY A N 1
ATOM 814 C CA . GLY A 1 105 ? -4.387 14.008 7.516 1 95.5 105 GLY A CA 1
ATOM 815 C C . GLY A 1 105 ? -3.143 13.312 6.988 1 95.5 105 GLY A C 1
ATOM 816 O O . GLY A 1 105 ? -2.191 13.977 6.566 1 95.5 105 GLY A O 1
ATOM 817 N N . ILE A 1 106 ? -3.139 11.992 7.008 1 95.06 106 ILE A N 1
ATOM 818 C CA . ILE A 1 106 ? -1.993 11.227 6.535 1 95.06 106 ILE A CA 1
ATOM 819 C C . ILE A 1 106 ? -1.83 11.414 5.027 1 95.06 106 ILE A C 1
ATOM 821 O O . ILE A 1 106 ? -0.713 11.586 4.535 1 95.06 106 ILE A O 1
ATOM 825 N N . TYR A 1 107 ? -2.906 11.469 4.34 1 96.56 107 TYR A N 1
ATOM 826 C CA . TYR A 1 107 ? -2.887 11.586 2.887 1 96.56 107 TYR A CA 1
ATOM 827 C C . TYR A 1 107 ? -2.27 12.914 2.457 1 96.56 107 TYR A C 1
ATOM 829 O O . TYR A 1 107 ? -1.577 12.977 1.438 1 96.56 107 TYR A O 1
ATOM 837 N N . ALA A 1 108 ? -2.521 13.93 3.199 1 96.56 108 ALA A N 1
ATOM 838 C CA . ALA A 1 108 ? -1.972 15.242 2.857 1 96.56 108 ALA A CA 1
ATOM 839 C C . ALA A 1 108 ? -0.454 15.18 2.711 1 96.56 108 ALA A C 1
ATOM 841 O O . ALA A 1 108 ? 0.115 15.789 1.803 1 96.56 108 ALA A O 1
ATOM 842 N N . VAL A 1 109 ? 0.122 14.398 3.537 1 94.56 109 VAL A N 1
ATOM 843 C CA . VAL A 1 109 ? 1.574 14.266 3.502 1 94.56 109 VAL A CA 1
ATOM 844 C C . VAL A 1 109 ? 1.976 13.289 2.4 1 94.56 109 VAL A C 1
ATOM 846 O O . VAL A 1 109 ? 2.928 13.531 1.657 1 94.56 109 VAL A O 1
ATOM 849 N N . GLY A 1 110 ? 1.245 12.188 2.318 1 93.81 110 GLY A N 1
ATOM 850 C CA . GLY A 1 110 ? 1.511 11.242 1.247 1 93.81 110 GLY A CA 1
ATOM 851 C C . GLY A 1 110 ? 1.428 11.867 -0.134 1 93.81 110 GLY A C 1
ATOM 852 O O . GLY A 1 110 ? 2.273 11.602 -0.991 1 93.81 110 GLY A O 1
ATOM 853 N N . GLU A 1 111 ? 0.442 12.672 -0.356 1 96 111 GLU A N 1
ATOM 854 C CA . GLU A 1 111 ? 0.238 13.336 -1.64 1 96 111 GLU A CA 1
ATOM 855 C C . GLU A 1 111 ? 1.426 14.227 -1.994 1 96 111 GLU A C 1
ATOM 857 O O . GLU A 1 111 ? 1.783 14.359 -3.168 1 96 111 GLU A O 1
ATOM 862 N N . GLN A 1 112 ? 1.986 14.789 -0.946 1 95.69 112 GLN A N 1
ATOM 863 C CA . GLN A 1 112 ? 3.182 15.586 -1.186 1 95.69 112 GLN A CA 1
ATOM 864 C C . GLN A 1 112 ? 4.277 14.758 -1.85 1 95.69 112 GLN A C 1
ATOM 866 O O . GLN A 1 112 ? 5.043 15.273 -2.668 1 95.69 112 GLN A O 1
ATOM 871 N N . GLY A 1 113 ? 4.359 13.523 -1.461 1 93.38 113 GLY A N 1
ATOM 872 C CA . GLY A 1 113 ? 5.309 12.633 -2.109 1 93.38 113 GLY A CA 1
ATOM 873 C C . GLY A 1 113 ? 5.09 12.516 -3.605 1 93.38 113 GLY A C 1
ATOM 874 O O . GLY A 1 113 ? 6.047 12.461 -4.379 1 93.38 113 GLY A O 1
ATOM 875 N N . GLU A 1 114 ? 3.855 12.438 -4.016 1 94.06 114 GLU A N 1
ATOM 876 C CA . GLU A 1 114 ? 3.539 12.375 -5.438 1 94.06 114 GLU A CA 1
ATOM 877 C C . GLU A 1 114 ? 3.932 13.672 -6.145 1 94.06 114 GLU A C 1
ATOM 879 O O . GLU A 1 114 ? 4.43 13.641 -7.273 1 94.06 114 GLU A O 1
ATOM 884 N N . ILE A 1 115 ? 3.721 14.758 -5.5 1 95 115 ILE A N 1
ATOM 885 C CA . ILE A 1 115 ? 4.102 16.047 -6.047 1 95 115 ILE A CA 1
ATOM 886 C C . ILE A 1 115 ? 5.621 16.109 -6.211 1 95 115 ILE A C 1
ATOM 888 O O . ILE A 1 115 ? 6.121 16.5 -7.27 1 95 115 ILE A O 1
ATOM 892 N N . TRP A 1 116 ? 6.316 15.727 -5.191 1 94.88 116 TRP A N 1
ATOM 893 C CA . TRP A 1 116 ? 7.773 15.727 -5.242 1 94.88 116 TRP A CA 1
ATOM 894 C C . TRP A 1 116 ? 8.281 14.789 -6.336 1 94.88 116 TRP A C 1
ATOM 896 O O . TRP A 1 116 ? 9.273 15.086 -7 1 94.88 116 TRP A O 1
ATOM 906 N N . MET A 1 117 ? 7.629 13.609 -6.484 1 92.25 117 MET A N 1
ATOM 907 C CA . MET A 1 117 ? 8.055 12.664 -7.516 1 92.25 117 MET A CA 1
ATOM 908 C C . MET A 1 117 ? 7.938 13.281 -8.906 1 92.25 117 MET A C 1
ATOM 910 O O . MET A 1 117 ? 8.844 13.133 -9.727 1 92.25 117 MET A O 1
ATOM 914 N N . ARG A 1 118 ? 6.859 13.953 -9.148 1 92.31 118 ARG A N 1
ATOM 915 C CA . ARG A 1 118 ? 6.688 14.633 -10.43 1 92.31 118 ARG A CA 1
ATOM 916 C C . ARG A 1 118 ? 7.77 15.688 -10.641 1 92.31 118 ARG A C 1
ATOM 918 O O . ARG A 1 118 ? 8.289 15.836 -11.742 1 92.31 118 ARG A O 1
ATOM 925 N N . GLN A 1 119 ? 8.109 16.375 -9.594 1 93.94 119 GLN A N 1
ATOM 926 C CA . GLN A 1 119 ? 9.156 17.391 -9.664 1 93.94 119 GLN A CA 1
ATOM 927 C C . GLN A 1 119 ? 10.523 16.766 -9.914 1 93.94 119 GLN A C 1
ATOM 929 O O . GLN A 1 119 ? 11.312 17.281 -10.703 1 93.94 119 GLN A O 1
ATOM 934 N N . LEU A 1 120 ? 10.742 15.703 -9.211 1 91.44 120 LEU A N 1
ATOM 935 C CA . LEU A 1 120 ? 12.016 15.008 -9.352 1 91.44 120 LEU A CA 1
ATOM 936 C C . LEU A 1 120 ? 12.234 14.562 -10.797 1 91.44 120 LEU A C 1
ATOM 938 O O . LEU A 1 120 ? 13.336 14.688 -11.336 1 91.44 120 LEU A O 1
ATOM 942 N N . LEU A 1 121 ? 11.195 14.062 -11.422 1 86.75 121 LEU A N 1
ATOM 943 C CA . LEU A 1 121 ? 11.258 13.586 -12.797 1 86.75 121 LEU A CA 1
ATOM 944 C C . LEU A 1 121 ? 11.555 14.727 -13.758 1 86.75 121 LEU A C 1
ATOM 946 O O . LEU A 1 121 ? 12.07 14.508 -14.859 1 86.75 121 LEU A O 1
ATOM 950 N N . LYS A 1 122 ? 11.32 15.914 -13.336 1 92.94 122 LYS A N 1
ATOM 951 C CA . LYS A 1 122 ? 11.602 17.094 -14.141 1 92.94 122 LYS A CA 1
ATOM 952 C C . LYS A 1 122 ? 12.922 17.734 -13.734 1 92.94 122 LYS A C 1
ATOM 954 O O . LYS A 1 122 ? 13.266 18.812 -14.227 1 92.94 122 LYS A O 1
ATOM 959 N N . GLY A 1 123 ? 13.562 17.109 -12.773 1 91.19 123 GLY A N 1
ATOM 960 C CA . GLY A 1 123 ? 14.883 17.594 -12.398 1 91.19 123 GLY A CA 1
ATOM 961 C C . GLY A 1 123 ? 14.875 18.422 -11.125 1 91.19 123 GLY A C 1
ATOM 962 O O . GLY A 1 123 ? 15.914 18.953 -10.719 1 91.19 123 GLY A O 1
ATOM 963 N N . GLY A 1 124 ? 13.711 18.547 -10.492 1 92 124 GLY A N 1
ATOM 964 C CA . GLY A 1 124 ? 13.617 19.297 -9.242 1 92 124 GLY A CA 1
ATOM 965 C C . GLY A 1 124 ? 13.859 18.438 -8.016 1 92 124 GLY A C 1
ATOM 966 O O . GLY A 1 124 ? 13.422 17.281 -7.957 1 92 124 GLY A O 1
ATOM 967 N N . LEU A 1 125 ? 14.664 19.047 -7.07 1 89.06 125 LEU A N 1
ATOM 968 C CA . LEU A 1 125 ? 14.922 18.359 -5.816 1 89.06 125 LEU A CA 1
ATOM 969 C C . LEU A 1 125 ? 14.188 19.031 -4.66 1 89.06 125 LEU A C 1
ATOM 971 O O . LEU A 1 125 ? 14.195 20.266 -4.547 1 89.06 125 LEU A O 1
ATOM 975 N N . PRO A 1 126 ? 13.523 18.156 -3.928 1 89.12 126 PRO A N 1
ATOM 976 C CA . PRO A 1 126 ? 12.93 18.766 -2.732 1 89.12 126 PRO A CA 1
ATOM 977 C C . PRO A 1 126 ? 13.969 19.156 -1.688 1 89.12 126 PRO A C 1
ATOM 979 O O . PRO A 1 126 ? 15.141 18.797 -1.812 1 89.12 126 PRO A O 1
ATOM 982 N N . LEU A 1 127 ? 13.5 19.969 -0.755 1 93.38 127 LEU A N 1
ATOM 983 C CA . LEU A 1 127 ? 14.383 20.328 0.353 1 93.38 127 LEU A CA 1
ATOM 984 C C . LEU A 1 127 ? 14.555 19.156 1.312 1 93.38 127 LEU A C 1
ATOM 986 O O . LEU A 1 127 ? 13.586 18.5 1.684 1 93.38 127 LEU A O 1
ATOM 990 N N . GLU A 1 128 ? 15.781 18.906 1.666 1 93.94 128 GLU A N 1
ATOM 991 C CA . GLU A 1 128 ? 16.094 17.797 2.578 1 93.94 128 GLU A CA 1
ATOM 992 C C . GLU A 1 128 ? 15.266 17.891 3.857 1 93.94 128 GLU A C 1
ATOM 994 O O . GLU A 1 128 ? 14.75 16.891 4.344 1 93.94 128 GLU A O 1
ATOM 999 N N . ASP A 1 129 ? 15.18 19.078 4.367 1 93.69 129 ASP A N 1
ATOM 1000 C CA . ASP A 1 129 ? 14.445 19.266 5.617 1 93.69 129 ASP A CA 1
ATOM 1001 C C . ASP A 1 129 ? 12.977 18.891 5.453 1 93.69 129 ASP A C 1
ATOM 1003 O O . ASP A 1 129 ? 12.367 18.328 6.367 1 93.69 129 ASP A O 1
ATOM 1007 N N . GLU A 1 130 ? 12.43 19.125 4.344 1 95 130 GLU A N 1
ATOM 1008 C CA . GLU A 1 130 ? 11.023 18.812 4.09 1 95 130 GLU A CA 1
ATOM 1009 C C . GLU A 1 130 ? 10.797 17.312 3.967 1 95 130 GLU A C 1
ATOM 1011 O O . GLU A 1 130 ? 9.852 16.766 4.535 1 95 130 GLU A O 1
ATOM 1016 N N . ILE A 1 131 ? 11.703 16.688 3.318 1 93.12 131 ILE A N 1
ATOM 1017 C CA . ILE A 1 131 ? 11.609 15.227 3.184 1 93.12 131 ILE A CA 1
ATOM 1018 C C . ILE A 1 131 ? 11.758 14.57 4.555 1 93.12 131 ILE A C 1
ATOM 1020 O O . ILE A 1 131 ? 11 13.664 4.902 1 93.12 131 ILE A O 1
ATOM 1024 N N . ALA A 1 132 ? 12.711 15.07 5.254 1 91.56 132 ALA A N 1
ATOM 1025 C CA . ALA A 1 132 ? 12.945 14.516 6.586 1 91.56 132 ALA A CA 1
ATOM 1026 C C . ALA A 1 132 ? 11.703 14.664 7.465 1 91.56 132 ALA A C 1
ATOM 1028 O O . ALA A 1 132 ? 11.359 13.75 8.219 1 91.56 132 ALA A O 1
ATOM 1029 N N . LYS A 1 133 ? 11.078 15.758 7.379 1 92.5 133 LYS A N 1
ATOM 1030 C CA . LYS A 1 133 ? 9.875 16 8.172 1 92.5 133 LYS A CA 1
ATOM 1031 C C . LYS A 1 133 ? 8.742 15.078 7.746 1 92.5 133 LYS A C 1
ATOM 1033 O O . LYS A 1 133 ? 8.008 14.555 8.586 1 92.5 133 LYS A O 1
ATOM 1038 N N . ALA A 1 134 ? 8.586 14.898 6.449 1 92.69 134 ALA A N 1
ATOM 1039 C CA . ALA A 1 134 ? 7.57 13.977 5.945 1 92.69 134 ALA A CA 1
ATOM 1040 C C . ALA A 1 134 ? 7.836 12.555 6.426 1 92.69 134 ALA A C 1
ATOM 1042 O O . ALA A 1 134 ? 6.918 11.859 6.859 1 92.69 134 ALA A O 1
ATOM 1043 N N . GLU A 1 135 ? 9.117 12.18 6.305 1 89.5 135 GLU A N 1
ATOM 1044 C CA . GLU A 1 135 ? 9.508 10.852 6.77 1 89.5 135 GLU A CA 1
ATOM 1045 C C . GLU A 1 135 ? 9.234 10.688 8.266 1 89.5 135 GLU A C 1
ATOM 1047 O O . GLU A 1 135 ? 8.781 9.633 8.703 1 89.5 135 GLU A O 1
ATOM 1052 N N . GLY A 1 136 ? 9.562 11.734 8.977 1 86.75 136 GLY A N 1
ATOM 1053 C CA . GLY A 1 136 ? 9.281 11.703 10.406 1 86.75 136 GLY A CA 1
ATOM 1054 C C . GLY A 1 136 ? 7.801 11.586 10.719 1 86.75 136 GLY A C 1
ATOM 1055 O O . GLY A 1 136 ? 7.414 10.906 11.672 1 86.75 136 GLY A O 1
ATOM 1056 N N . PHE A 1 137 ? 6.977 12.18 9.945 1 90.38 137 PHE A N 1
ATOM 1057 C CA . PHE A 1 137 ? 5.527 12.133 10.117 1 90.38 137 PHE A CA 1
ATOM 1058 C C . PHE A 1 137 ? 4.996 10.734 9.836 1 90.38 137 PHE A C 1
ATOM 1060 O O . PHE A 1 137 ? 4.16 10.219 10.578 1 90.38 137 PHE A O 1
ATOM 1067 N N . LEU A 1 138 ? 5.547 10.078 8.812 1 87.88 138 LEU A N 1
ATOM 1068 C CA . LEU A 1 138 ? 4.996 8.812 8.344 1 87.88 138 LEU A CA 1
ATOM 1069 C C . LEU A 1 138 ? 5.617 7.641 9.086 1 87.88 138 LEU A C 1
ATOM 1071 O O . LEU A 1 138 ? 4.992 6.586 9.227 1 87.88 138 LEU A O 1
ATOM 1075 N N . THR A 1 139 ? 6.926 7.629 9.508 1 74.56 139 THR A N 1
ATOM 1076 C CA . THR A 1 139 ? 7.633 6.484 10.07 1 74.56 139 THR A CA 1
ATOM 1077 C C . THR A 1 139 ? 8.07 6.781 11.508 1 74.56 139 THR A C 1
ATOM 1079 O O . THR A 1 139 ? 8.664 5.926 12.164 1 74.56 139 THR A O 1
ATOM 1082 N N . GLY A 1 140 ? 8.031 7.883 12.094 1 57.09 140 GLY A N 1
ATOM 1083 C CA . GLY A 1 140 ? 8.562 8.203 13.406 1 57.09 140 GLY A CA 1
ATOM 1084 C C . GLY A 1 140 ? 7.68 7.723 14.547 1 57.09 140 GLY A C 1
ATOM 1085 O O . GLY A 1 140 ? 6.566 7.238 14.312 1 57.09 140 GLY A O 1
ATOM 1086 N N . PRO A 1 141 ? 8.383 7.543 15.836 1 49.31 141 PRO A N 1
ATOM 1087 C CA . PRO A 1 141 ? 7.586 7.297 17.047 1 49.31 141 PRO A CA 1
ATOM 1088 C C . PRO A 1 141 ? 6.328 8.164 17.109 1 49.31 141 PRO A C 1
ATOM 1090 O O . PRO A 1 141 ? 6.398 9.375 16.875 1 49.31 141 PRO A O 1
ATOM 1093 N N . GLY A 1 142 ? 5.148 7.551 17.359 1 46.97 142 GLY A N 1
ATOM 1094 C CA . GLY A 1 142 ? 3.926 8.336 17.359 1 46.97 142 GLY A CA 1
ATOM 1095 C C . GLY A 1 142 ? 3.338 8.523 15.977 1 46.97 142 GLY A C 1
ATOM 1096 O O . GLY A 1 142 ? 2.385 9.281 15.805 1 46.97 142 GLY A O 1
ATOM 1097 N N . SER A 1 143 ? 4.141 7.953 15.031 1 54.41 143 SER A N 1
ATOM 1098 C CA . SER A 1 143 ? 3.732 8.125 13.641 1 54.41 143 SER A CA 1
ATOM 1099 C C . SER A 1 143 ? 2.756 7.039 13.211 1 54.41 143 SER A C 1
ATOM 1101 O O . SER A 1 143 ? 2.295 6.246 14.031 1 54.41 143 SER A O 1
ATOM 1103 N N . VAL A 1 144 ? 2.285 7.102 11.945 1 55.41 144 VAL A N 1
ATOM 1104 C CA . VAL A 1 144 ? 1.279 6.25 11.312 1 55.41 144 VAL A CA 1
ATOM 1105 C C . VAL A 1 144 ? 1.629 4.781 11.539 1 55.41 144 VAL A C 1
ATOM 1107 O O . VAL A 1 144 ? 0.739 3.934 11.633 1 55.41 144 VAL A O 1
ATOM 1110 N N . GLU A 1 145 ? 2.934 4.539 11.852 1 55.56 145 GLU A N 1
ATOM 1111 C CA . GLU A 1 145 ? 3.369 3.162 12.07 1 55.56 145 GLU A CA 1
ATOM 1112 C C . GLU A 1 145 ? 2.822 2.615 13.383 1 55.56 145 GLU A C 1
ATOM 1114 O O . GLU A 1 145 ? 2.584 1.413 13.516 1 55.56 145 GLU A O 1
ATOM 1119 N N . ASP A 1 146 ? 2.592 3.598 14.227 1 59.09 146 ASP A N 1
ATOM 1120 C CA . ASP A 1 146 ? 2.1 3.205 15.547 1 59.09 146 ASP A CA 1
ATOM 1121 C C . ASP A 1 146 ? 0.583 3.357 15.633 1 59.09 146 ASP A C 1
ATOM 1123 O O . ASP A 1 146 ? 0.019 3.398 16.734 1 59.09 146 ASP A O 1
ATOM 1127 N N . LEU A 1 147 ? 0.017 3.422 14.484 1 61.78 147 LEU A N 1
ATOM 1128 C CA . LEU A 1 147 ? -1.409 3.729 14.461 1 61.78 147 LEU A CA 1
ATOM 1129 C C . LEU A 1 147 ? -2.191 2.75 15.328 1 61.78 147 LEU A C 1
ATOM 1131 O O . LEU A 1 147 ? -3.096 3.154 16.062 1 61.78 147 LEU A O 1
ATOM 1135 N N . GLU A 1 148 ? -1.752 1.529 15.266 1 60.41 148 GLU A N 1
ATOM 1136 C CA . GLU A 1 148 ? -2.49 0.527 16.031 1 60.41 148 GLU A CA 1
ATOM 1137 C C . GLU A 1 148 ? -2.324 0.742 17.531 1 60.41 148 GLU A C 1
ATOM 1139 O O . GLU A 1 148 ? -3.193 0.362 18.312 1 60.41 148 GLU A O 1
ATOM 1144 N N . LEU A 1 149 ? -1.216 1.387 17.797 1 59.03 149 LEU A N 1
ATOM 1145 C CA . LEU A 1 149 ? -0.946 1.573 19.219 1 59.03 149 LEU A CA 1
ATOM 1146 C C . LEU A 1 149 ? -1.814 2.686 19.797 1 59.03 149 LEU A C 1
ATOM 1148 O O . LEU A 1 149 ? -1.991 2.773 21.016 1 59.03 149 LEU A O 1
ATOM 1152 N N . PHE A 1 150 ? -2.35 3.398 18.891 1 59.09 150 PHE A N 1
ATOM 1153 C CA . PHE A 1 150 ? -3.109 4.535 19.406 1 59.09 150 PHE A CA 1
ATOM 1154 C C . PHE A 1 150 ? -4.559 4.145 19.656 1 59.09 150 PHE A C 1
ATOM 1156 O O . PHE A 1 150 ? -5.328 4.93 20.219 1 59.09 150 PHE A O 1
ATOM 1163 N N . PHE A 1 151 ? -4.812 2.855 19.203 1 56.53 151 PHE A N 1
ATOM 1164 C CA . PHE A 1 151 ? -6.195 2.432 19.391 1 56.53 151 PHE A CA 1
ATOM 1165 C C . PHE A 1 151 ? -6.297 1.387 20.484 1 56.53 151 PHE A C 1
ATOM 1167 O O . PHE A 1 151 ? -5.629 0.352 20.438 1 56.53 151 PHE A O 1
ATOM 1174 N N . TYR A 1 152 ? -6.652 1.778 21.688 1 53.38 152 TYR A N 1
ATOM 1175 C CA . TYR A 1 152 ? -6.801 0.933 22.875 1 53.38 152 TYR A CA 1
ATOM 1176 C C . TYR A 1 152 ? -8.047 0.063 22.766 1 53.38 152 TYR A C 1
ATOM 1178 O O . TYR A 1 152 ? -8.406 -0.635 23.719 1 53.38 152 TYR A O 1
ATOM 1186 N N . ASP A 1 153 ? -8.68 0.101 21.688 1 48.09 153 ASP A N 1
ATOM 1187 C CA . ASP A 1 153 ? -9.953 -0.604 21.797 1 48.09 153 ASP A CA 1
ATOM 1188 C C . ASP A 1 153 ? -9.789 -2.088 21.469 1 48.09 153 ASP A C 1
ATOM 1190 O O . ASP A 1 153 ? -8.844 -2.477 20.781 1 48.09 153 ASP A O 1
ATOM 1194 N N . MET B 1 1 ? 5.992 -29.953 -5.23 1 47 1 MET B N 1
ATOM 1195 C CA . MET B 1 1 ? 6.355 -28.531 -5.164 1 47 1 MET B CA 1
ATOM 1196 C C . MET B 1 1 ? 5.914 -27.922 -3.84 1 47 1 MET B C 1
ATOM 1198 O O . MET B 1 1 ? 4.941 -28.375 -3.234 1 47 1 MET B O 1
ATOM 1202 N N . GLY B 1 2 ? 6.73 -27.234 -3.109 1 65.12 2 GLY B N 1
ATOM 1203 C CA . GLY B 1 2 ? 6.48 -26.75 -1.757 1 65.12 2 GLY B CA 1
ATOM 1204 C C . GLY B 1 2 ? 5.363 -25.734 -1.68 1 65.12 2 GLY B C 1
ATOM 1205 O O . GLY B 1 2 ? 4.781 -25.359 -2.701 1 65.12 2 GLY B O 1
ATOM 1206 N N . ALA B 1 3 ? 4.895 -25.5 -0.52 1 85.94 3 ALA B N 1
ATOM 1207 C CA . ALA B 1 3 ? 3.732 -24.672 -0.24 1 85.94 3 ALA B CA 1
ATOM 1208 C C . ALA B 1 3 ? 3.832 -23.328 -0.965 1 85.94 3 ALA B C 1
ATOM 1210 O O . ALA B 1 3 ? 2.861 -22.875 -1.57 1 85.94 3 ALA B O 1
ATOM 1211 N N . PHE B 1 4 ? 5.09 -22.922 -1.222 1 95.25 4 PHE B N 1
ATOM 1212 C CA . PHE B 1 4 ? 5.203 -21.625 -1.881 1 95.25 4 PHE B CA 1
ATOM 1213 C C . PHE B 1 4 ? 5.129 -21.781 -3.395 1 95.25 4 PHE B C 1
ATOM 1215 O O . PHE B 1 4 ? 4.531 -20.953 -4.078 1 95.25 4 PHE B O 1
ATOM 1222 N N . ALA B 1 5 ? 5.766 -22.812 -3.855 1 95 5 ALA B N 1
ATOM 1223 C CA . ALA B 1 5 ? 5.734 -23.062 -5.297 1 95 5 ALA B CA 1
ATOM 1224 C C . ALA B 1 5 ? 4.297 -23.125 -5.809 1 95 5 ALA B C 1
ATOM 1226 O O . ALA B 1 5 ? 3.984 -22.594 -6.875 1 95 5 ALA B O 1
ATOM 1227 N N . ASP B 1 6 ? 3.467 -23.75 -5.066 1 95.69 6 ASP B N 1
ATOM 1228 C CA . ASP B 1 6 ? 2.061 -23.859 -5.445 1 95.69 6 ASP B CA 1
ATOM 1229 C C . ASP B 1 6 ? 1.382 -22.484 -5.43 1 95.69 6 ASP B C 1
ATOM 1231 O O . ASP B 1 6 ? 0.576 -22.172 -6.312 1 95.69 6 ASP B O 1
ATOM 1235 N N . ARG B 1 7 ? 1.683 -21.75 -4.473 1 95.94 7 ARG B N 1
ATOM 1236 C CA . ARG B 1 7 ? 1.136 -20.406 -4.379 1 95.94 7 ARG B CA 1
ATOM 1237 C C . ARG B 1 7 ? 1.577 -19.547 -5.562 1 95.94 7 ARG B C 1
ATOM 1239 O O . ARG B 1 7 ? 0.769 -18.828 -6.148 1 95.94 7 ARG B O 1
ATOM 1246 N N . LEU B 1 8 ? 2.852 -19.672 -5.867 1 95.94 8 LEU B N 1
ATOM 1247 C CA . LEU B 1 8 ? 3.404 -18.891 -6.965 1 95.94 8 LEU B CA 1
ATOM 1248 C C . LEU B 1 8 ? 2.783 -19.297 -8.297 1 95.94 8 LEU B C 1
ATOM 1250 O O . LEU B 1 8 ? 2.375 -18.453 -9.086 1 95.94 8 LEU B O 1
ATOM 1254 N N . ASP B 1 9 ? 2.709 -20.609 -8.461 1 95.56 9 ASP B N 1
ATOM 1255 C CA . ASP B 1 9 ? 2.1 -21.125 -9.68 1 95.56 9 ASP B CA 1
ATOM 1256 C C . ASP B 1 9 ? 0.64 -20.688 -9.789 1 95.56 9 ASP B C 1
ATOM 1258 O O . ASP B 1 9 ? 0.19 -20.266 -10.859 1 95.56 9 ASP B O 1
ATOM 1262 N N . GLY B 1 10 ? -0.044 -20.812 -8.711 1 96.12 10 GLY B N 1
ATOM 1263 C CA . GLY B 1 10 ? -1.413 -20.328 -8.688 1 96.12 10 GLY B CA 1
ATOM 1264 C C . GLY B 1 10 ? -1.521 -18.844 -8.977 1 96.12 10 GLY B C 1
ATOM 1265 O O . GLY B 1 10 ? -2.377 -18.406 -9.758 1 96.12 10 GLY B O 1
ATOM 1266 N N . GLY B 1 11 ? -0.64 -18.047 -8.352 1 94.94 11 GLY B N 1
ATOM 1267 C CA . GLY B 1 11 ? -0.609 -16.625 -8.602 1 94.94 11 GLY B CA 1
ATOM 1268 C C . GLY B 1 11 ? -0.461 -16.281 -10.078 1 94.94 11 GLY B C 1
ATOM 1269 O O . GLY B 1 11 ? -1.225 -15.477 -10.609 1 94.94 11 GLY B O 1
ATOM 1270 N N . TRP B 1 12 ? 0.469 -16.938 -10.719 1 93.75 12 TRP B N 1
ATOM 1271 C CA . TRP B 1 12 ? 0.704 -16.703 -12.141 1 93.75 12 TRP B CA 1
ATOM 1272 C C . TRP B 1 12 ? -0.523 -17.078 -12.961 1 93.75 12 TRP B C 1
ATOM 1274 O O . TRP B 1 12 ? -0.946 -16.328 -13.844 1 93.75 12 TRP B O 1
ATOM 1284 N N . THR B 1 13 ? -1.045 -18.219 -12.641 1 95.75 13 THR B N 1
ATOM 1285 C CA . THR B 1 13 ? -2.172 -18.734 -13.414 1 95.75 13 THR B CA 1
ATOM 1286 C C . THR B 1 13 ? -3.354 -17.766 -13.352 1 95.75 13 THR B C 1
ATOM 1288 O O . THR B 1 13 ? -3.967 -17.453 -14.375 1 95.75 13 THR B O 1
ATOM 1291 N N . TRP B 1 14 ? -3.627 -17.297 -12.227 1 95.5 14 TRP B N 1
ATOM 1292 C CA . TRP B 1 14 ? -4.762 -16.406 -12.047 1 95.5 14 TRP B CA 1
ATOM 1293 C C . TRP B 1 14 ? -4.473 -15.031 -12.648 1 95.5 14 TRP B C 1
ATOM 1295 O O . TRP B 1 14 ? -5.348 -14.422 -13.266 1 95.5 14 TRP B O 1
ATOM 1305 N N . TRP B 1 15 ? -3.303 -14.555 -12.469 1 93 15 TRP B N 1
ATOM 1306 C CA . TRP B 1 15 ? -2.871 -13.297 -13.07 1 93 15 TRP B CA 1
ATOM 1307 C C . TRP B 1 15 ? -2.979 -13.359 -14.594 1 93 15 TRP B C 1
ATOM 1309 O O . TRP B 1 15 ? -3.561 -12.469 -15.219 1 93 15 TRP B O 1
ATOM 1319 N N . GLU B 1 16 ? -2.5 -14.391 -15.141 1 91.62 16 GLU B N 1
ATOM 1320 C CA . GLU B 1 16 ? -2.498 -14.547 -16.594 1 91.62 16 GLU B CA 1
ATOM 1321 C C . GLU B 1 16 ? -3.92 -14.633 -17.141 1 91.62 16 GLU B C 1
ATOM 1323 O O . GLU B 1 16 ? -4.203 -14.117 -18.219 1 91.62 16 GLU B O 1
ATOM 1328 N N . ALA B 1 17 ? -4.727 -15.297 -16.406 1 94.31 17 ALA B N 1
ATOM 1329 C CA . ALA B 1 17 ? -6.117 -15.414 -16.844 1 94.31 17 ALA B CA 1
ATOM 1330 C C . ALA B 1 17 ? -6.766 -14.039 -16.969 1 94.31 17 ALA B C 1
ATOM 1332 O O . ALA B 1 17 ? -7.461 -13.773 -17.953 1 94.31 17 ALA B O 1
ATOM 1333 N N . ALA B 1 18 ? -6.551 -13.234 -16.016 1 93.56 18 ALA B N 1
ATOM 1334 C CA . ALA B 1 18 ? -7.129 -11.898 -16.047 1 93.56 18 ALA B CA 1
ATOM 1335 C C . ALA B 1 18 ? -6.527 -11.062 -17.172 1 93.56 18 ALA B C 1
ATOM 1337 O O . ALA B 1 18 ? -7.246 -10.344 -17.875 1 93.56 18 ALA B O 1
ATOM 1338 N N . ILE B 1 19 ? -5.246 -11.156 -17.359 1 90.12 19 ILE B N 1
ATOM 1339 C CA . ILE B 1 19 ? -4.551 -10.383 -18.375 1 90.12 19 ILE B CA 1
ATOM 1340 C C . ILE B 1 19 ? -5.027 -10.812 -19.766 1 90.12 19 ILE B C 1
ATOM 1342 O O . ILE B 1 19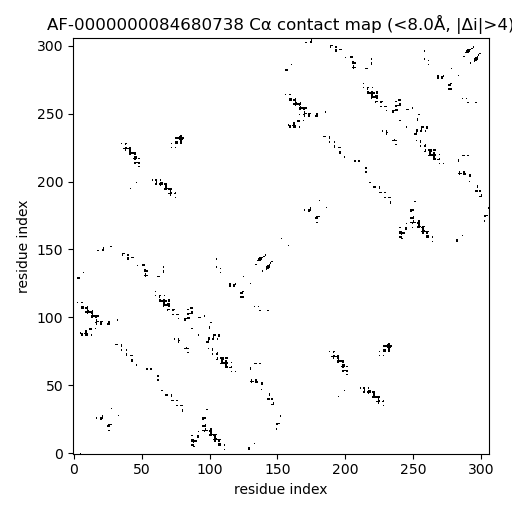 ? -5.254 -9.977 -20.641 1 90.12 19 ILE B O 1
ATOM 1346 N N . GLU B 1 20 ? -5.145 -12.102 -19.891 1 90.38 20 GLU B N 1
ATOM 1347 C CA . GLU B 1 20 ? -5.625 -12.617 -21.172 1 90.38 20 GLU B CA 1
ATOM 1348 C C . GLU B 1 20 ? -7.016 -12.086 -21.484 1 90.38 20 GLU B C 1
ATOM 1350 O O . GLU B 1 20 ? -7.281 -11.68 -22.625 1 90.38 20 GLU B O 1
ATOM 1355 N N . GLU B 1 21 ? -7.895 -12.109 -20.531 1 93.12 21 GLU B N 1
ATOM 1356 C CA . GLU B 1 21 ? -9.234 -11.578 -20.734 1 93.12 21 GLU B CA 1
ATOM 1357 C C . GLU B 1 21 ? -9.188 -10.109 -21.156 1 93.12 21 GLU B C 1
ATOM 1359 O O . GLU B 1 21 ? -9.953 -9.68 -22.016 1 93.12 21 GLU B O 1
ATOM 1364 N N . ALA B 1 22 ? -8.359 -9.375 -20.531 1 89.75 22 ALA B N 1
ATOM 1365 C CA . ALA B 1 22 ? -8.227 -7.957 -20.859 1 89.75 22 ALA B CA 1
ATOM 1366 C C . ALA B 1 22 ? -7.695 -7.766 -22.281 1 89.75 22 ALA B C 1
ATOM 1368 O O . ALA B 1 22 ? -8.195 -6.922 -23.016 1 89.75 22 ALA B O 1
ATOM 1369 N N . GLN B 1 23 ? -6.695 -8.539 -22.594 1 88.12 23 GLN B N 1
ATOM 1370 C CA . GLN B 1 23 ? -6.047 -8.406 -23.891 1 88.12 23 GLN B CA 1
ATOM 1371 C C . GLN B 1 23 ? -6.98 -8.844 -25.016 1 88.12 23 GLN B C 1
ATOM 1373 O O . GLN B 1 23 ? -6.906 -8.328 -26.141 1 88.12 23 GLN B O 1
ATOM 1378 N N . GLU B 1 24 ? -7.828 -9.742 -24.766 1 90.94 24 GLU B N 1
ATOM 1379 C CA . GLU B 1 24 ? -8.781 -10.234 -25.75 1 90.94 24 GLU B CA 1
ATOM 1380 C C . GLU B 1 24 ? -10.039 -9.375 -25.781 1 90.94 24 GLU B C 1
ATOM 1382 O O . GLU B 1 24 ? -10.945 -9.609 -26.578 1 90.94 24 GLU B O 1
ATOM 1387 N N . GLY B 1 25 ? -10.086 -8.398 -24.875 1 90.19 25 GLY B N 1
ATOM 1388 C CA . GLY B 1 25 ? -11.18 -7.445 -24.891 1 90.19 25 GLY B CA 1
ATOM 1389 C C . GLY B 1 25 ? -12.406 -7.93 -24.141 1 90.19 25 GLY B C 1
ATOM 1390 O O . GLY B 1 25 ? -13.469 -7.305 -24.203 1 90.19 25 GLY B O 1
ATOM 1391 N N . ARG B 1 26 ? -12.305 -9.016 -23.469 1 93.38 26 ARG B N 1
ATOM 1392 C CA . ARG B 1 26 ? -13.438 -9.578 -22.734 1 93.38 26 ARG B CA 1
ATOM 1393 C C . ARG B 1 26 ? -13.594 -8.93 -21.359 1 93.38 26 ARG B C 1
ATOM 1395 O O . ARG B 1 26 ? -14.68 -8.961 -20.781 1 93.38 26 ARG B O 1
ATOM 1402 N N . TRP B 1 27 ? -12.461 -8.438 -20.859 1 93 27 TRP B N 1
ATOM 1403 C CA . TRP B 1 27 ? -12.484 -7.66 -19.625 1 93 27 TRP B CA 1
ATOM 1404 C C . TRP B 1 27 ? -12.047 -6.223 -19.875 1 93 27 TRP B C 1
ATOM 1406 O O . TRP B 1 27 ? -10.867 -5.969 -20.141 1 93 27 TRP B O 1
ATOM 1416 N N . VAL B 1 28 ? -13.039 -5.367 -19.859 1 92.19 28 VAL B N 1
ATOM 1417 C CA . VAL B 1 28 ? -12.781 -3.936 -19.953 1 92.19 28 VAL B CA 1
ATOM 1418 C C . VAL B 1 28 ? -12.977 -3.281 -18.578 1 92.19 28 VAL B C 1
ATOM 1420 O O . VAL B 1 28 ? -14.078 -3.33 -18.016 1 92.19 28 VAL B O 1
ATOM 1423 N N . ARG B 1 29 ? -11.891 -2.742 -18.125 1 92.81 29 ARG B N 1
ATOM 1424 C CA . ARG B 1 29 ? -11.93 -2.172 -16.781 1 92.81 29 ARG B CA 1
ATOM 1425 C C . ARG B 1 29 ? -12.836 -0.945 -16.734 1 92.81 29 ARG B C 1
ATOM 1427 O O . ARG B 1 29 ? -12.797 -0.1 -17.625 1 92.81 29 ARG B O 1
ATOM 1434 N N . ASP B 1 30 ? -13.609 -0.868 -15.789 1 93.44 30 ASP B N 1
ATOM 1435 C CA . ASP B 1 30 ? -14.406 0.338 -15.586 1 93.44 30 ASP B CA 1
ATOM 1436 C C . ASP B 1 30 ? -13.609 1.402 -14.836 1 93.44 30 ASP B C 1
ATOM 1438 O O . ASP B 1 30 ? -12.406 1.235 -14.594 1 93.44 30 ASP B O 1
ATOM 1442 N N . ALA B 1 31 ? -14.195 2.49 -14.484 1 92.44 31 ALA B N 1
ATOM 1443 C CA . ALA B 1 31 ? -13.5 3.633 -13.898 1 92.44 31 ALA B CA 1
ATOM 1444 C C . ALA B 1 31 ? -12.938 3.279 -12.523 1 92.44 31 ALA B C 1
ATOM 1446 O O . ALA B 1 31 ? -11.828 3.701 -12.18 1 92.44 31 ALA B O 1
ATOM 1447 N N . VAL B 1 32 ? -13.656 2.484 -11.719 1 93.38 32 VAL B N 1
ATOM 1448 C CA . VAL B 1 32 ? -13.219 2.1 -10.383 1 93.38 32 VAL B CA 1
ATOM 1449 C C . VAL B 1 32 ? -12.008 1.171 -10.484 1 93.38 32 VAL B C 1
ATOM 1451 O O . VAL B 1 32 ? -11 1.371 -9.797 1 93.38 32 VAL B O 1
ATOM 1454 N N . GLU B 1 33 ? -12.172 0.211 -11.367 1 94.06 33 GLU B N 1
ATOM 1455 C CA . GLU B 1 33 ? -11.078 -0.739 -11.562 1 94.06 33 GLU B CA 1
ATOM 1456 C C . GLU B 1 33 ? -9.805 -0.031 -12.023 1 94.06 33 GLU B C 1
ATOM 1458 O O . GLU B 1 33 ? -8.711 -0.33 -11.539 1 94.06 33 GLU B O 1
ATOM 1463 N N . ARG B 1 34 ? -9.922 0.919 -12.906 1 92.44 34 ARG B N 1
ATOM 1464 C CA . ARG B 1 34 ? -8.773 1.673 -13.406 1 92.44 34 ARG B CA 1
ATOM 1465 C C . ARG B 1 34 ? -8.102 2.459 -12.289 1 92.44 34 ARG B C 1
ATOM 1467 O O . ARG B 1 34 ? -6.875 2.461 -12.172 1 92.44 34 ARG B O 1
ATOM 1474 N N . GLN B 1 35 ? -8.922 3.055 -11.516 1 93.44 35 GLN B N 1
ATOM 1475 C CA . GLN B 1 35 ? -8.375 3.85 -10.422 1 93.44 35 GLN B CA 1
ATOM 1476 C C . GLN B 1 35 ? -7.695 2.965 -9.383 1 93.44 35 GLN B C 1
ATOM 1478 O O . GLN B 1 35 ? -6.637 3.316 -8.859 1 93.44 35 GLN B O 1
ATOM 1483 N N . VAL B 1 36 ? -8.281 1.82 -9.094 1 94.31 36 VAL B N 1
ATOM 1484 C CA . VAL B 1 36 ? -7.715 0.902 -8.117 1 94.31 36 VAL B CA 1
ATOM 1485 C C . VAL B 1 36 ? -6.363 0.392 -8.609 1 94.31 36 VAL B C 1
ATOM 1487 O O . VAL B 1 36 ? -5.398 0.319 -7.844 1 94.31 36 VAL B O 1
ATOM 1490 N N . ILE B 1 37 ? -6.223 0.136 -9.852 1 91.88 37 ILE B N 1
ATOM 1491 C CA . ILE B 1 37 ? -4.969 -0.344 -10.422 1 91.88 37 ILE B CA 1
ATOM 1492 C C . ILE B 1 37 ? -3.908 0.752 -10.336 1 91.88 37 ILE B C 1
ATOM 1494 O O . ILE B 1 37 ? -2.758 0.485 -9.977 1 91.88 37 ILE B O 1
ATOM 1498 N N . LYS B 1 38 ? -4.312 1.954 -10.633 1 90.38 38 LYS B N 1
ATOM 1499 C CA . LYS B 1 38 ? -3.393 3.082 -10.508 1 90.38 38 LYS B CA 1
ATOM 1500 C C . LYS B 1 38 ? -2.912 3.246 -9.07 1 90.38 38 LYS B C 1
ATOM 1502 O O . LYS B 1 38 ? -1.725 3.471 -8.828 1 90.38 38 LYS B O 1
ATOM 1507 N N . ASP B 1 39 ? -3.818 3.102 -8.141 1 92.81 39 ASP B N 1
ATOM 1508 C CA . ASP B 1 39 ? -3.477 3.287 -6.734 1 92.81 39 ASP B CA 1
ATOM 1509 C C . ASP B 1 39 ? -2.623 2.131 -6.223 1 92.81 39 ASP B C 1
ATOM 1511 O O . ASP B 1 39 ? -1.758 2.324 -5.363 1 92.81 39 ASP B O 1
ATOM 1515 N N . ILE B 1 40 ? -2.822 0.923 -6.699 1 92.06 40 ILE B N 1
ATOM 1516 C CA . ILE B 1 40 ? -1.938 -0.191 -6.375 1 92.06 40 ILE B CA 1
ATOM 1517 C C . ILE B 1 40 ? -0.518 0.125 -6.84 1 92.06 40 ILE B C 1
ATOM 1519 O O . ILE B 1 40 ? 0.446 -0.085 -6.102 1 92.06 40 ILE B O 1
ATOM 1523 N N . GLY B 1 41 ? -0.44 0.678 -8.055 1 87 41 GLY B N 1
ATOM 1524 C CA . GLY B 1 41 ? 0.861 1.088 -8.555 1 87 41 GLY B CA 1
ATOM 1525 C C . GLY B 1 41 ? 1.552 2.105 -7.672 1 87 41 GLY B C 1
ATOM 1526 O O . GLY B 1 41 ? 2.736 1.962 -7.355 1 87 41 GLY B O 1
ATOM 1527 N N . ALA B 1 42 ? 0.816 3.023 -7.277 1 86.5 42 ALA B N 1
ATOM 1528 C CA . ALA B 1 42 ? 1.36 4.055 -6.398 1 86.5 42 ALA B CA 1
ATOM 1529 C C . ALA B 1 42 ? 1.772 3.469 -5.051 1 86.5 42 ALA B C 1
ATOM 1531 O O . ALA B 1 42 ? 2.783 3.875 -4.473 1 86.5 42 ALA B O 1
ATOM 1532 N N . ALA B 1 43 ? 1.04 2.482 -4.57 1 88.75 43 ALA B N 1
ATOM 1533 C CA . ALA B 1 43 ? 1.228 1.914 -3.238 1 88.75 43 ALA B CA 1
ATOM 1534 C C . ALA B 1 43 ? 2.371 0.904 -3.229 1 88.75 43 ALA B C 1
ATOM 1536 O O . ALA B 1 43 ? 2.859 0.521 -2.164 1 88.75 43 ALA B O 1
ATOM 1537 N N . THR B 1 44 ? 2.793 0.505 -4.43 1 84.06 44 THR B N 1
ATOM 1538 C CA . THR B 1 44 ? 3.754 -0.591 -4.445 1 84.06 44 THR B CA 1
ATOM 1539 C C . THR B 1 44 ? 5.012 -0.196 -5.211 1 84.06 44 THR B C 1
ATOM 1541 O O . THR B 1 44 ? 6.031 -0.885 -5.141 1 84.06 44 THR B O 1
ATOM 1544 N N . ASN B 1 45 ? 5.094 0.863 -6.082 1 67.69 45 ASN B N 1
ATOM 1545 C CA . ASN B 1 45 ? 6.172 1.236 -6.992 1 67.69 45 ASN B CA 1
ATOM 1546 C C . ASN B 1 45 ? 7.48 1.472 -6.246 1 67.69 45 ASN B C 1
ATOM 1548 O O . ASN B 1 45 ? 8.539 1.042 -6.699 1 67.69 45 ASN B O 1
ATOM 1552 N N . PRO B 1 46 ? 7.48 2.461 -5.27 1 56.66 46 PRO B N 1
ATOM 1553 C CA . PRO B 1 46 ? 8.789 2.934 -4.805 1 56.66 46 PRO B CA 1
ATOM 1554 C C . PRO B 1 46 ? 9.594 1.842 -4.109 1 56.66 46 PRO B C 1
ATOM 1556 O O . PRO B 1 46 ? 10.766 2.053 -3.775 1 56.66 46 PRO B O 1
ATOM 1559 N N . LEU B 1 47 ? 9.078 0.677 -4.035 1 58 47 LEU B N 1
ATOM 1560 C CA . LEU B 1 47 ? 9.695 -0.285 -3.127 1 58 47 LEU B CA 1
ATOM 1561 C C . LEU B 1 47 ? 11.055 -0.732 -3.646 1 58 47 LEU B C 1
ATOM 1563 O O . LEU B 1 47 ? 11.945 -1.062 -2.859 1 58 47 LEU B O 1
ATOM 1567 N N . HIS B 1 48 ? 11.312 -0.531 -4.965 1 58.16 48 HIS B N 1
ATOM 1568 C CA . HIS B 1 48 ? 12.555 -1.155 -5.406 1 58.16 48 HIS B CA 1
ATOM 1569 C C . HIS B 1 48 ? 13.5 -0.127 -6.016 1 58.16 48 HIS B C 1
ATOM 1571 O O . HIS B 1 48 ? 14.648 -0.447 -6.336 1 58.16 48 HIS B O 1
ATOM 1577 N N . GLY B 1 49 ? 13.219 1.172 -5.953 1 60.81 49 GLY B N 1
ATOM 1578 C CA . GLY B 1 49 ? 14.141 2.227 -6.348 1 60.81 49 GLY B CA 1
ATOM 1579 C C . GLY B 1 49 ? 14.695 2.045 -7.75 1 60.81 49 GLY B C 1
ATOM 1580 O O . GLY B 1 49 ? 15.875 2.312 -7.996 1 60.81 49 GLY B O 1
ATOM 1581 N N . GLY B 1 50 ? 13.812 1.378 -8.633 1 63.5 50 GLY B N 1
ATOM 1582 C CA . GLY B 1 50 ? 14.266 1.199 -10.008 1 63.5 50 GLY B CA 1
ATOM 1583 C C . GLY B 1 50 ? 15.188 0.008 -10.18 1 63.5 50 GLY B C 1
ATOM 1584 O O . GLY B 1 50 ? 15.602 -0.299 -11.297 1 63.5 50 GLY B O 1
ATOM 1585 N N . ARG B 1 51 ? 15.531 -0.621 -9.094 1 72.69 51 ARG B N 1
ATOM 1586 C CA . ARG B 1 51 ? 16.375 -1.809 -9.156 1 72.69 51 ARG B CA 1
ATOM 1587 C C . ARG B 1 51 ? 15.578 -3.029 -9.594 1 72.69 51 ARG B C 1
ATOM 1589 O O . ARG B 1 51 ? 14.359 -3.084 -9.398 1 72.69 51 ARG B O 1
ATOM 1596 N N . MET B 1 52 ? 16.25 -3.891 -10.219 1 74 52 MET B N 1
ATOM 1597 C CA . MET B 1 52 ? 15.617 -5.133 -10.648 1 74 52 MET B CA 1
ATOM 1598 C C . MET B 1 52 ? 15.789 -6.223 -9.586 1 74 52 MET B C 1
ATOM 1600 O O . MET B 1 52 ? 16.844 -6.316 -8.953 1 74 52 MET B O 1
ATOM 1604 N N . ALA B 1 53 ? 14.781 -7.004 -9.422 1 81.25 53 ALA B N 1
ATOM 1605 C CA . ALA B 1 53 ? 14.875 -8.164 -8.547 1 81.25 53 ALA B CA 1
ATOM 1606 C C . ALA B 1 53 ? 15.875 -9.188 -9.086 1 81.25 53 ALA B C 1
ATOM 1608 O O . ALA B 1 53 ? 16.109 -9.25 -10.297 1 81.25 53 ALA B O 1
ATOM 1609 N N . PRO B 1 54 ? 16.531 -10.008 -8.312 1 86.12 54 PRO B N 1
ATOM 1610 C CA . PRO B 1 54 ? 16.312 -10.102 -6.871 1 86.12 54 PRO B CA 1
ATOM 1611 C C . PRO B 1 54 ? 17.078 -9.055 -6.082 1 86.12 54 PRO B C 1
ATOM 1613 O O . PRO B 1 54 ? 18.156 -8.609 -6.52 1 86.12 54 PRO B O 1
ATOM 1616 N N . PHE B 1 55 ? 16.656 -8.617 -4.934 1 85.25 55 PHE B N 1
ATOM 1617 C CA . PHE B 1 55 ? 17.234 -7.555 -4.117 1 85.25 55 PHE B CA 1
ATOM 1618 C C . PHE B 1 55 ? 18.156 -8.125 -3.057 1 85.25 55 PHE B C 1
ATOM 1620 O O . PHE B 1 55 ? 18.016 -7.824 -1.869 1 85.25 55 PHE B O 1
ATOM 1627 N N . THR B 1 56 ? 19.141 -8.82 -3.514 1 87.38 56 THR B N 1
ATOM 1628 C CA . THR B 1 56 ? 20 -9.602 -2.627 1 87.38 56 THR B CA 1
ATOM 1629 C C . THR B 1 56 ? 20.828 -8.688 -1.733 1 87.38 56 THR B C 1
ATOM 1631 O O . THR B 1 56 ? 21.375 -9.125 -0.716 1 87.38 56 THR B O 1
ATOM 1634 N N . GLU B 1 57 ? 20.938 -7.414 -2.049 1 84.31 57 GLU B N 1
ATOM 1635 C CA . GLU B 1 57 ? 21.734 -6.484 -1.253 1 84.31 57 GLU B CA 1
ATOM 1636 C C . GLU B 1 57 ? 20.953 -5.992 -0.038 1 84.31 57 GLU B C 1
ATOM 1638 O O . GLU B 1 57 ? 21.516 -5.41 0.883 1 84.31 57 GLU B O 1
ATOM 1643 N N . ASP B 1 58 ? 19.703 -6.297 -0.017 1 82.75 58 ASP B N 1
ATOM 1644 C CA . ASP B 1 58 ? 18.859 -5.84 1.087 1 82.75 58 ASP B CA 1
ATOM 1645 C C . ASP B 1 58 ? 18.719 -6.93 2.146 1 82.75 58 ASP B C 1
ATOM 164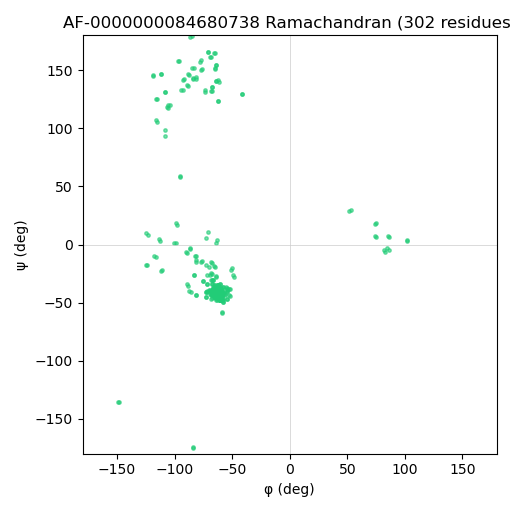7 O O . ASP B 1 58 ? 18.891 -8.117 1.856 1 82.75 58 ASP B O 1
ATOM 1651 N N . SER B 1 59 ? 18.391 -6.523 3.344 1 84.12 59 SER B N 1
ATOM 1652 C CA . SER B 1 59 ? 18.188 -7.488 4.418 1 84.12 59 SER B CA 1
ATOM 1653 C C . SER B 1 59 ? 16.938 -8.328 4.176 1 84.12 59 SER B C 1
ATOM 1655 O O . SER B 1 59 ? 16.031 -7.902 3.457 1 84.12 59 SER B O 1
ATOM 1657 N N . TRP B 1 60 ? 16.859 -9.453 4.844 1 85.75 60 TRP B N 1
ATOM 1658 C CA . TRP B 1 60 ? 15.688 -10.32 4.75 1 85.75 60 TRP B CA 1
ATOM 1659 C C . TRP B 1 60 ? 14.438 -9.602 5.223 1 85.75 60 TRP B C 1
ATOM 1661 O O . TRP B 1 60 ? 13.375 -9.719 4.609 1 85.75 60 TRP B O 1
ATOM 1671 N N . HIS B 1 61 ? 14.656 -8.844 6.219 1 84.62 61 HIS B N 1
ATOM 1672 C CA . HIS B 1 61 ? 13.531 -8.117 6.797 1 84.62 61 HIS B CA 1
ATOM 1673 C C . HIS B 1 61 ? 12.922 -7.152 5.785 1 84.62 61 HIS B C 1
ATOM 1675 O O . HIS B 1 61 ? 11.703 -7.082 5.648 1 84.62 61 HIS B O 1
ATOM 1681 N N . VAL B 1 62 ? 13.781 -6.52 5.074 1 81.81 62 VAL B N 1
ATOM 1682 C CA . VAL B 1 62 ? 13.328 -5.531 4.098 1 81.81 62 VAL B CA 1
ATOM 1683 C C . VAL B 1 62 ? 12.688 -6.238 2.908 1 81.81 62 VAL B C 1
ATOM 1685 O O . VAL B 1 62 ? 11.609 -5.848 2.455 1 81.81 62 VAL B O 1
ATOM 1688 N N . ARG B 1 63 ? 13.344 -7.262 2.465 1 86.75 63 ARG B N 1
ATOM 1689 C CA . ARG B 1 63 ? 12.867 -7.98 1.285 1 86.75 63 ARG B CA 1
ATOM 1690 C C . ARG B 1 63 ? 11.516 -8.641 1.553 1 86.75 63 ARG B C 1
ATOM 1692 O O . ARG B 1 63 ? 10.586 -8.508 0.757 1 86.75 63 ARG B O 1
ATOM 1699 N N . ILE B 1 64 ? 11.359 -9.273 2.693 1 89.44 64 ILE B N 1
ATOM 1700 C CA . ILE B 1 64 ? 10.109 -9.93 3.074 1 89.44 64 ILE B CA 1
ATOM 1701 C C . ILE B 1 64 ? 9.039 -8.875 3.346 1 89.44 64 ILE B C 1
ATOM 1703 O O . ILE B 1 64 ? 7.871 -9.062 2.979 1 89.44 64 ILE B O 1
ATOM 1707 N N . GLY B 1 65 ? 9.461 -7.816 3.963 1 85.88 65 GLY B N 1
ATOM 1708 C CA . GLY B 1 65 ? 8.531 -6.727 4.227 1 85.88 65 GLY B CA 1
ATOM 1709 C C . GLY B 1 65 ? 7.918 -6.148 2.967 1 85.88 65 GLY B C 1
ATOM 1710 O O . GLY B 1 65 ? 6.727 -5.836 2.941 1 85.88 65 GLY B O 1
ATOM 1711 N N . ARG B 1 66 ? 8.711 -6.059 1.93 1 85.81 66 ARG B N 1
ATOM 1712 C CA . ARG B 1 66 ? 8.219 -5.535 0.662 1 85.81 66 ARG B CA 1
ATOM 1713 C C . ARG B 1 66 ? 7.18 -6.473 0.05 1 85.81 66 ARG B C 1
ATOM 1715 O O . ARG B 1 66 ? 6.203 -6.02 -0.545 1 85.81 66 ARG B O 1
ATOM 1722 N N . ILE B 1 67 ? 7.418 -7.715 0.209 1 89.06 67 ILE B N 1
ATOM 1723 C CA . ILE B 1 67 ? 6.465 -8.695 -0.3 1 89.06 67 ILE B CA 1
ATOM 1724 C C . ILE B 1 67 ? 5.18 -8.641 0.521 1 89.06 67 ILE B C 1
ATOM 1726 O O . ILE B 1 67 ? 4.078 -8.625 -0.038 1 89.06 67 ILE B O 1
ATOM 1730 N N . ALA B 1 68 ? 5.352 -8.531 1.798 1 90.5 68 ALA B N 1
ATOM 1731 C CA . ALA B 1 68 ? 4.199 -8.484 2.697 1 90.5 68 ALA B CA 1
ATOM 1732 C C . ALA B 1 68 ? 3.387 -7.211 2.482 1 90.5 68 ALA B C 1
ATOM 1734 O O . ALA B 1 68 ? 2.176 -7.195 2.717 1 90.5 68 ALA B O 1
ATOM 1735 N N . ASN B 1 69 ? 4.062 -6.137 2.09 1 89.25 69 ASN B N 1
ATOM 1736 C CA . ASN B 1 69 ? 3.387 -4.883 1.772 1 89.25 69 ASN B CA 1
ATOM 1737 C C . ASN B 1 69 ? 2.26 -5.09 0.766 1 89.25 69 ASN B C 1
ATOM 1739 O O . ASN B 1 69 ? 1.179 -4.52 0.91 1 89.25 69 ASN B O 1
ATOM 1743 N N . TRP B 1 70 ? 2.529 -5.957 -0.149 1 91.69 70 TRP B N 1
ATOM 1744 C CA . TRP B 1 70 ? 1.55 -6.227 -1.197 1 91.69 70 TRP B CA 1
ATOM 1745 C C . TRP B 1 70 ? 0.269 -6.809 -0.609 1 91.69 70 TRP B C 1
ATOM 1747 O O . TRP B 1 70 ? -0.83 -6.52 -1.092 1 91.69 70 TRP B O 1
ATOM 1757 N N . ALA B 1 71 ? 0.386 -7.605 0.405 1 94.31 71 ALA B N 1
ATOM 1758 C CA . ALA B 1 71 ? -0.798 -8.211 1.011 1 94.31 71 ALA B CA 1
ATOM 1759 C C . ALA B 1 71 ? -1.751 -7.137 1.537 1 94.31 71 ALA B C 1
ATOM 1761 O O . ALA B 1 71 ? -2.951 -7.176 1.256 1 94.31 71 ALA B O 1
ATOM 1762 N N . GLY B 1 72 ? -1.181 -6.207 2.248 1 93.69 72 GLY B N 1
ATOM 1763 C CA . GLY B 1 72 ? -2.002 -5.121 2.758 1 93.69 72 GLY B CA 1
ATOM 1764 C C . GLY B 1 72 ? -2.631 -4.285 1.661 1 93.69 72 GLY B C 1
ATOM 1765 O O . GLY B 1 72 ? -3.814 -3.949 1.729 1 93.69 72 GLY B O 1
ATOM 1766 N N . VAL B 1 73 ? -1.832 -3.965 0.681 1 93.62 73 VAL B N 1
ATOM 1767 C CA . VAL B 1 73 ? -2.311 -3.164 -0.441 1 93.62 73 VAL B CA 1
ATOM 1768 C C . VAL B 1 73 ? -3.461 -3.885 -1.138 1 93.62 73 VAL B C 1
ATOM 1770 O O . VAL B 1 73 ? -4.488 -3.275 -1.447 1 93.62 73 VAL B O 1
ATOM 1773 N N . LEU B 1 74 ? -3.342 -5.18 -1.308 1 96.19 74 LEU B N 1
ATOM 1774 C CA . LEU B 1 74 ? -4.332 -5.934 -2.068 1 96.19 74 LEU B CA 1
ATOM 1775 C C . LEU B 1 74 ? -5.605 -6.137 -1.251 1 96.19 74 LEU B C 1
ATOM 1777 O O . LEU B 1 74 ? -6.703 -6.184 -1.807 1 96.19 74 LEU B O 1
ATOM 1781 N N . ARG B 1 75 ? -5.48 -6.234 0.037 1 97.81 75 ARG B N 1
ATOM 1782 C CA . ARG B 1 75 ? -6.68 -6.293 0.866 1 97.81 75 ARG B CA 1
ATOM 1783 C C . ARG B 1 75 ? -7.457 -4.984 0.798 1 97.81 75 ARG B C 1
ATOM 1785 O O . ARG B 1 75 ? -8.68 -4.988 0.667 1 97.81 75 ARG B O 1
ATOM 1792 N N . LEU B 1 76 ? -6.699 -3.908 0.833 1 97.5 76 LEU B N 1
ATOM 1793 C CA . LEU B 1 76 ? -7.348 -2.607 0.7 1 97.5 76 LEU B CA 1
ATOM 1794 C C . LEU B 1 76 ? -7.984 -2.457 -0.677 1 97.5 76 LEU B C 1
ATOM 1796 O O . LEU B 1 76 ? -9.117 -1.985 -0.793 1 97.5 76 LEU B O 1
ATOM 1800 N N . ALA B 1 77 ? -7.238 -2.877 -1.673 1 97.06 77 ALA B N 1
ATOM 1801 C CA . ALA B 1 77 ? -7.734 -2.791 -3.043 1 97.06 77 ALA B CA 1
ATOM 1802 C C . ALA B 1 77 ? -9.008 -3.615 -3.217 1 97.06 77 ALA B C 1
ATOM 1804 O O . ALA B 1 77 ? -9.992 -3.135 -3.785 1 97.06 77 ALA B O 1
ATOM 1805 N N . ALA B 1 78 ? -8.961 -4.809 -2.738 1 97.88 78 ALA B N 1
ATOM 1806 C CA . ALA B 1 78 ? -10.125 -5.684 -2.861 1 97.88 78 ALA B CA 1
ATOM 1807 C C . ALA B 1 78 ? -11.344 -5.074 -2.17 1 97.88 78 ALA B C 1
ATOM 1809 O O . ALA B 1 78 ? -12.43 -5.02 -2.748 1 97.88 78 ALA B O 1
ATOM 1810 N N . ARG B 1 79 ? -11.141 -4.551 -1.045 1 96.94 79 ARG B N 1
ATOM 1811 C CA . ARG B 1 79 ? -12.242 -3.957 -0.288 1 96.94 79 ARG B CA 1
ATOM 1812 C C . ARG B 1 79 ? -12.766 -2.703 -0.979 1 96.94 79 ARG B C 1
ATOM 1814 O O . ARG B 1 79 ? -13.961 -2.414 -0.925 1 96.94 79 ARG B O 1
ATO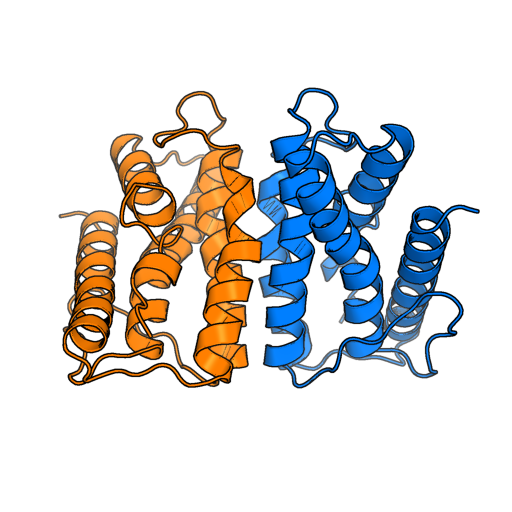M 1821 N N . SER B 1 80 ? -11.875 -2.014 -1.593 1 95.69 80 SER B N 1
ATOM 1822 C CA . SER B 1 80 ? -12.25 -0.756 -2.23 1 95.69 80 SER B CA 1
ATOM 1823 C C . SER B 1 80 ? -13.234 -0.986 -3.367 1 95.69 80 SER B C 1
ATOM 1825 O O . SER B 1 80 ? -14.023 -0.098 -3.701 1 95.69 80 SER B O 1
ATOM 1827 N N . GLY B 1 81 ? -13.203 -2.141 -3.979 1 95.38 81 GLY B N 1
ATOM 1828 C CA . GLY B 1 81 ? -14.086 -2.436 -5.098 1 95.38 81 GLY B CA 1
ATOM 1829 C C . GLY B 1 81 ? -15.109 -3.51 -4.789 1 95.38 81 GLY B C 1
ATOM 1830 O O . GLY B 1 81 ? -15.906 -3.885 -5.652 1 95.38 81 GLY B O 1
ATOM 1831 N N . GLY B 1 82 ? -15.086 -3.955 -3.549 1 95.75 82 GLY B N 1
ATOM 1832 C CA . GLY B 1 82 ? -16.016 -5 -3.15 1 95.75 82 GLY B CA 1
ATOM 1833 C C . GLY B 1 82 ? -15.633 -6.371 -3.684 1 95.75 82 GLY B C 1
ATOM 1834 O O . GLY B 1 82 ? -16.484 -7.254 -3.799 1 95.75 82 GLY B O 1
ATOM 1835 N N . TRP B 1 83 ? -14.422 -6.574 -4.086 1 97.38 83 TRP B N 1
ATOM 1836 C CA . TRP B 1 83 ? -13.938 -7.863 -4.57 1 97.38 83 TRP B CA 1
ATOM 1837 C C . TRP B 1 83 ? -13.508 -8.75 -3.41 1 97.38 83 TRP B C 1
ATOM 1839 O O . TRP B 1 83 ? -12.922 -8.273 -2.436 1 97.38 83 TRP B O 1
ATOM 1849 N N . VAL B 1 84 ? -13.766 -9.984 -3.518 1 97.12 84 VAL B N 1
ATOM 1850 C CA . VAL B 1 84 ? -13.383 -10.945 -2.486 1 97.12 84 VAL B CA 1
ATOM 1851 C C . VAL B 1 84 ? -12.172 -11.75 -2.947 1 97.12 84 VAL B C 1
ATOM 1853 O O . VAL B 1 84 ? -12.227 -12.438 -3.971 1 97.12 84 VAL B O 1
ATOM 1856 N N . LEU B 1 85 ? -11.109 -11.656 -2.195 1 97.94 85 LEU B N 1
ATOM 1857 C CA . LEU B 1 85 ? -9.898 -12.414 -2.516 1 97.94 85 LEU B CA 1
ATOM 1858 C C . LEU B 1 85 ? -10.125 -13.906 -2.33 1 97.94 85 LEU B C 1
ATOM 1860 O O . LEU B 1 85 ? -10.641 -14.344 -1.295 1 97.94 85 LEU B O 1
ATOM 1864 N N . GLN B 1 86 ? -9.734 -14.633 -3.291 1 97.38 86 GLN B N 1
ATOM 1865 C CA . GLN B 1 86 ? -9.945 -16.078 -3.305 1 97.38 86 GLN B CA 1
ATOM 1866 C C . GLN B 1 86 ? -8.625 -16.828 -3.182 1 97.38 86 GLN B C 1
ATOM 1868 O O . GLN B 1 86 ? -7.586 -16.359 -3.648 1 97.38 86 GLN B O 1
ATOM 1873 N N . PRO B 1 87 ? -8.703 -18.016 -2.494 1 95.69 87 PRO B N 1
ATOM 1874 C CA . PRO B 1 87 ? -7.52 -18.875 -2.561 1 95.69 87 PRO B CA 1
ATOM 1875 C C . PRO B 1 87 ? -7.23 -19.375 -3.975 1 95.69 87 PRO B C 1
ATOM 1877 O O . PRO B 1 87 ? -8.164 -19.656 -4.734 1 95.69 87 PRO B O 1
ATOM 1880 N N . VAL B 1 88 ? -5.969 -19.422 -4.316 1 96.56 88 VAL B N 1
ATOM 1881 C CA . VAL B 1 88 ? -5.672 -19.734 -5.711 1 96.56 88 VAL B CA 1
ATOM 1882 C C . VAL B 1 88 ? -5.023 -21.109 -5.805 1 96.56 88 VAL B C 1
ATOM 1884 O O . VAL B 1 88 ? -4.977 -21.703 -6.883 1 96.56 88 VAL B O 1
ATOM 1887 N N . VAL B 1 89 ? -4.438 -21.578 -4.73 1 95.19 89 VAL B N 1
ATOM 1888 C CA . VAL B 1 89 ? -3.707 -22.844 -4.746 1 95.19 89 VAL B CA 1
ATOM 1889 C C . VAL B 1 89 ? -4.66 -24 -5.086 1 95.19 89 VAL B C 1
ATOM 1891 O O . VAL B 1 89 ? -5.656 -24.203 -4.387 1 95.19 89 VAL B O 1
ATOM 1894 N N . GLY B 1 90 ? -4.312 -24.703 -6.125 1 93.62 90 GLY B N 1
ATOM 1895 C CA . GLY B 1 90 ? -5.078 -25.875 -6.523 1 93.62 90 GLY B CA 1
ATOM 1896 C C . GLY B 1 90 ? -6.402 -25.531 -7.176 1 93.62 90 GLY B C 1
ATOM 1897 O O . GLY B 1 90 ? -7.238 -26.406 -7.398 1 93.62 90 GLY B O 1
ATOM 1898 N N . ARG B 1 91 ? -6.648 -24.266 -7.445 1 95.88 91 ARG B N 1
ATOM 1899 C CA . ARG B 1 91 ? -7.91 -23.828 -8.031 1 95.88 91 ARG B CA 1
ATOM 1900 C C . ARG B 1 91 ? -7.688 -23.172 -9.391 1 95.88 91 ARG B C 1
ATOM 1902 O O . ARG B 1 91 ? -6.688 -22.484 -9.594 1 95.88 91 ARG B O 1
ATOM 1909 N N . ARG B 1 92 ? -8.625 -23.391 -10.234 1 95.69 92 ARG B N 1
ATOM 1910 C CA . ARG B 1 92 ? -8.617 -22.719 -11.531 1 95.69 92 ARG B CA 1
ATOM 1911 C C . ARG B 1 92 ? -9.414 -21.422 -11.477 1 95.69 92 ARG B C 1
ATOM 1913 O O . ARG B 1 92 ? -10.492 -21.375 -10.867 1 95.69 92 ARG B O 1
ATOM 1920 N N . PRO B 1 93 ? -8.781 -20.391 -12.023 1 96.12 93 PRO B N 1
ATOM 1921 C CA . PRO B 1 93 ? -9.562 -19.156 -12.055 1 96.12 93 PRO B CA 1
ATOM 1922 C C . PRO B 1 93 ? -10.844 -19.281 -12.875 1 96.12 93 PRO B C 1
ATOM 1924 O O . PRO B 1 93 ? -10.852 -19.953 -13.914 1 96.12 93 PRO B O 1
ATOM 1927 N N . PRO B 1 94 ? -11.898 -18.703 -12.406 1 93.56 94 PRO B N 1
ATOM 1928 C CA . PRO B 1 94 ? -13.117 -18.672 -13.211 1 93.56 94 PRO B CA 1
ATOM 1929 C C . PRO B 1 94 ? -12.953 -17.875 -14.508 1 93.56 94 PRO B C 1
ATOM 1931 O O . PRO B 1 94 ? -12.062 -17.031 -14.609 1 93.56 94 PRO B O 1
ATOM 1934 N N . HIS B 1 95 ? -13.805 -18.219 -15.586 1 92.19 95 HIS B N 1
ATOM 1935 C CA . HIS B 1 95 ? -13.93 -17.469 -16.828 1 92.19 95 HIS B CA 1
ATOM 1936 C C . HIS B 1 95 ? -15.328 -16.891 -16.984 1 92.19 95 HIS B C 1
ATOM 1938 O O . HIS B 1 95 ? -16.328 -17.609 -16.828 1 92.19 95 HIS B O 1
ATOM 1944 N N . PRO B 1 96 ? -15.484 -15.531 -17.203 1 93.38 96 PRO B N 1
ATOM 1945 C CA . PRO B 1 96 ? -14.367 -14.617 -17.469 1 93.38 96 PRO B CA 1
ATOM 1946 C C . PRO B 1 96 ? -13.656 -14.172 -16.203 1 93.38 96 PRO B C 1
ATOM 1948 O O . PRO B 1 96 ? -14.281 -14.055 -15.141 1 93.38 96 PRO B O 1
ATOM 1951 N N . ALA B 1 97 ? -12.32 -14.039 -16.297 1 95.5 97 ALA B N 1
ATOM 1952 C CA . ALA B 1 97 ? -11.516 -13.516 -15.211 1 95.5 97 ALA B CA 1
ATOM 1953 C C . ALA B 1 97 ? -11.43 -11.992 -15.266 1 95.5 97 ALA B C 1
ATOM 1955 O O . ALA B 1 97 ? -11.43 -11.406 -16.344 1 95.5 97 ALA B O 1
ATOM 1956 N N . GLY B 1 98 ? -11.375 -11.383 -14.172 1 94.5 98 GLY B N 1
ATOM 1957 C CA . GLY B 1 98 ? -11.273 -9.93 -14.094 1 94.5 98 GLY B CA 1
ATOM 1958 C C . GLY B 1 98 ? -10.5 -9.453 -12.875 1 94.5 98 GLY B C 1
ATOM 1959 O O . GLY B 1 98 ? -9.438 -10 -12.562 1 94.5 98 GLY B O 1
ATOM 1960 N N . MET B 1 99 ? -11.008 -8.477 -12.234 1 95.25 99 MET B N 1
ATOM 1961 C CA . MET B 1 99 ? -10.305 -7.805 -11.141 1 95.25 99 MET B CA 1
ATOM 1962 C C . MET B 1 99 ? -10.125 -8.75 -9.961 1 95.25 99 MET B C 1
ATOM 1964 O O . MET B 1 99 ? -9.047 -8.812 -9.367 1 95.25 99 MET B O 1
ATOM 1968 N N . THR B 1 100 ? -11.18 -9.523 -9.625 1 97.25 100 THR B N 1
ATOM 1969 C CA . THR B 1 100 ? -11.102 -10.453 -8.5 1 97.25 100 THR B CA 1
ATOM 1970 C C . THR B 1 100 ? -9.961 -11.445 -8.695 1 97.25 100 THR B C 1
ATOM 1972 O O . THR B 1 100 ? -9.188 -11.703 -7.773 1 97.25 100 THR B O 1
ATOM 1975 N N . GLU B 1 101 ? -9.93 -11.977 -9.859 1 96.75 101 GLU B N 1
ATOM 1976 C CA . GLU B 1 101 ? -8.922 -12.984 -10.172 1 96.75 101 GLU B CA 1
ATOM 1977 C C . GLU B 1 101 ? -7.52 -12.375 -10.188 1 96.75 101 GLU B C 1
ATOM 1979 O O . GLU B 1 101 ? -6.574 -12.969 -9.656 1 96.75 101 GLU B O 1
ATOM 1984 N N . LEU B 1 102 ? -7.438 -11.172 -10.805 1 95 102 LEU B N 1
ATOM 1985 C CA . LEU B 1 102 ? -6.156 -10.469 -10.836 1 95 102 LEU B CA 1
ATOM 1986 C C . LEU B 1 102 ? -5.637 -10.219 -9.422 1 95 102 LEU B C 1
ATOM 1988 O O . LEU B 1 102 ? -4.512 -10.594 -9.094 1 95 102 LEU B O 1
ATOM 1992 N N . LEU B 1 103 ? -6.488 -9.688 -8.609 1 96.44 103 LEU B N 1
ATOM 1993 C CA . LEU B 1 103 ? -6.094 -9.344 -7.246 1 96.44 103 LEU B CA 1
ATOM 1994 C C . LEU B 1 103 ? -5.785 -10.602 -6.438 1 96.44 103 LEU B C 1
ATOM 1996 O O . LEU B 1 103 ? -4.832 -10.625 -5.652 1 96.44 103 LEU B O 1
ATOM 2000 N N . SER B 1 104 ? -6.562 -11.641 -6.609 1 97.44 104 SER B N 1
ATOM 2001 C CA . SER B 1 104 ? -6.355 -12.883 -5.875 1 97.44 104 SER B CA 1
ATOM 2002 C C . SER B 1 104 ? -5.016 -13.516 -6.223 1 97.44 104 SER B C 1
ATOM 2004 O O . SER B 1 104 ? -4.312 -14.016 -5.34 1 97.44 104 SER B O 1
ATOM 2006 N N . GLY B 1 105 ? -4.707 -13.461 -7.496 1 95.38 105 GLY B N 1
ATOM 2007 C CA . GLY B 1 105 ? -3.424 -13.984 -7.922 1 95.38 105 GLY B CA 1
ATOM 2008 C C . GLY B 1 105 ? -2.244 -13.273 -7.293 1 95.38 105 GLY B C 1
ATOM 2009 O O . GLY B 1 105 ? -1.321 -13.914 -6.785 1 95.38 105 GLY B O 1
ATOM 2010 N N . ILE B 1 106 ? -2.258 -11.953 -7.309 1 95 106 ILE B N 1
ATOM 2011 C CA . ILE B 1 106 ? -1.176 -11.164 -6.738 1 95 106 ILE B CA 1
ATOM 2012 C C . ILE B 1 106 ? -1.142 -11.352 -5.223 1 95 106 ILE B C 1
ATOM 2014 O O . ILE B 1 106 ? -0.068 -11.5 -4.637 1 95 106 ILE B O 1
ATOM 2018 N N . TYR B 1 107 ? -2.273 -11.43 -4.629 1 96.5 107 TYR B N 1
ATOM 2019 C CA . TYR B 1 107 ? -2.379 -11.547 -3.178 1 96.5 107 TYR B CA 1
ATOM 2020 C C . TYR B 1 107 ? -1.778 -12.859 -2.691 1 96.5 107 TYR B C 1
ATOM 2022 O O . TYR B 1 107 ? -1.176 -12.914 -1.617 1 96.5 107 TYR B O 1
ATOM 2030 N N . ALA B 1 108 ? -1.947 -13.875 -3.453 1 96.5 108 ALA B N 1
ATOM 2031 C CA . ALA B 1 108 ? -1.402 -15.172 -3.061 1 96.5 108 ALA B CA 1
ATOM 2032 C C . ALA B 1 108 ? 0.095 -15.078 -2.781 1 96.5 108 ALA B C 1
ATOM 2034 O O . ALA B 1 108 ? 0.592 -15.672 -1.82 1 96.5 108 ALA B O 1
ATOM 2035 N N . VAL B 1 109 ? 0.734 -14.289 -3.553 1 94.56 109 VAL B N 1
ATOM 2036 C CA . VAL B 1 109 ? 2.174 -14.125 -3.387 1 94.56 109 VAL B CA 1
ATOM 2037 C C . VAL B 1 109 ? 2.455 -13.141 -2.258 1 94.56 109 VAL B C 1
ATOM 2039 O O . VAL B 1 109 ? 3.344 -13.367 -1.432 1 94.56 109 VAL B O 1
ATOM 2042 N N . GLY B 1 110 ? 1.696 -12.055 -2.248 1 93.81 110 GLY B N 1
ATOM 2043 C CA . GLY B 1 110 ? 1.846 -11.102 -1.161 1 93.81 110 GLY B CA 1
ATOM 2044 C C . GLY B 1 110 ? 1.655 -11.727 0.21 1 93.81 110 GLY B C 1
ATOM 2045 O O . GLY B 1 110 ? 2.416 -11.438 1.137 1 93.81 110 GLY B O 1
ATOM 2046 N N . GLU B 1 111 ? 0.671 -12.562 0.349 1 96 111 GLU B N 1
ATOM 2047 C CA . GLU B 1 111 ? 0.37 -13.227 1.611 1 96 111 GLU B CA 1
ATOM 2048 C C . GLU B 1 111 ? 1.541 -14.094 2.07 1 96 111 GLU B C 1
ATOM 2050 O O . GLU B 1 111 ? 1.797 -14.211 3.271 1 96 111 GLU B O 1
ATOM 2055 N N . GLN B 1 112 ? 2.199 -14.641 1.074 1 95.75 112 GLN B N 1
ATOM 2056 C CA . GLN B 1 112 ? 3.385 -15.414 1.419 1 95.75 112 GLN B CA 1
ATOM 2057 C C . GLN B 1 112 ? 4.398 -14.562 2.176 1 95.75 112 GLN B C 1
ATOM 2059 O O . GLN B 1 112 ? 5.102 -15.062 3.059 1 95.75 112 GLN B O 1
ATOM 2064 N N . GLY B 1 113 ? 4.484 -13.32 1.792 1 93.44 113 GLY B N 1
ATOM 2065 C CA . GLY B 1 113 ? 5.359 -12.414 2.52 1 93.44 113 GLY B CA 1
ATOM 2066 C C . GLY B 1 113 ? 5.004 -12.297 3.99 1 93.44 113 GLY B C 1
ATOM 2067 O O . GLY B 1 113 ? 5.891 -12.227 4.844 1 93.44 113 GLY B O 1
ATOM 2068 N N . GLU B 1 114 ? 3.738 -12.25 4.293 1 94.19 114 GLU B N 1
ATOM 2069 C CA . GLU B 1 114 ? 3.297 -12.195 5.684 1 94.19 114 GLU B CA 1
ATOM 2070 C C . GLU B 1 114 ? 3.652 -13.477 6.426 1 94.19 114 GLU B C 1
ATOM 2072 O O . GLU B 1 114 ? 4.051 -13.438 7.594 1 94.19 114 GLU B O 1
ATOM 2077 N N . ILE B 1 115 ? 3.531 -14.562 5.766 1 95.12 115 ILE B N 1
ATOM 2078 C CA . ILE B 1 115 ? 3.889 -15.852 6.348 1 95.12 115 ILE B CA 1
ATOM 2079 C C . ILE B 1 115 ? 5.387 -15.883 6.645 1 95.12 115 ILE B C 1
ATOM 2081 O O . ILE B 1 115 ? 5.801 -16.266 7.746 1 95.12 115 ILE B O 1
ATOM 2085 N N . TRP B 1 116 ? 6.16 -15.484 5.684 1 95 116 TRP B N 1
ATOM 2086 C CA . TRP B 1 116 ? 7.609 -15.461 5.863 1 95 116 TRP B CA 1
ATOM 2087 C C . TRP B 1 116 ? 8 -14.516 6.992 1 95 116 TRP B C 1
ATOM 2089 O O . TRP B 1 116 ? 8.945 -14.789 7.742 1 95 116 TRP B O 1
ATOM 2099 N N . MET B 1 117 ? 7.309 -13.344 7.09 1 92.31 117 MET B N 1
ATOM 2100 C CA . MET B 1 117 ? 7.625 -12.391 8.148 1 92.31 117 MET B CA 1
ATOM 2101 C C . MET B 1 117 ? 7.402 -13.008 9.523 1 92.31 117 MET B C 1
ATOM 2103 O O . MET B 1 117 ? 8.227 -12.844 10.422 1 92.31 117 MET B O 1
ATOM 2107 N N . ARG B 1 118 ? 6.316 -13.711 9.68 1 92.38 118 ARG B N 1
ATOM 2108 C CA . ARG B 1 118 ? 6.051 -14.391 10.938 1 92.38 118 ARG B CA 1
ATOM 2109 C C . ARG B 1 118 ? 7.129 -15.422 11.25 1 92.38 118 ARG B C 1
ATOM 2111 O O . ARG B 1 118 ? 7.559 -15.555 12.398 1 92.38 118 ARG B O 1
ATOM 2118 N N . GLN B 1 119 ? 7.578 -16.094 10.234 1 94 119 GLN B N 1
ATOM 2119 C CA . GLN B 1 119 ? 8.625 -17.094 10.398 1 94 119 GLN B CA 1
ATOM 2120 C C . GLN B 1 119 ? 9.953 -16.438 10.766 1 94 119 GLN B C 1
ATOM 2122 O O . GLN B 1 119 ? 10.688 -16.953 11.617 1 94 119 GLN B O 1
ATOM 2127 N N . LEU B 1 120 ? 10.219 -15.375 10.07 1 91.56 120 LEU B N 1
ATOM 2128 C CA . LEU B 1 120 ? 11.469 -14.656 10.32 1 91.56 120 LEU B CA 1
ATOM 2129 C C . LEU B 1 120 ? 11.547 -14.203 11.773 1 91.56 120 LEU B C 1
ATOM 2131 O O . LEU B 1 120 ? 12.602 -14.305 12.406 1 91.56 120 LEU B O 1
ATOM 2135 N N . LEU B 1 121 ? 10.445 -13.727 12.312 1 86.88 121 LEU B N 1
ATOM 2136 C CA . LEU B 1 121 ? 10.383 -13.242 13.688 1 86.88 121 LEU B CA 1
ATOM 2137 C C . LEU B 1 121 ? 10.609 -14.375 14.68 1 86.88 121 LEU B C 1
ATOM 2139 O O . LEU B 1 121 ? 11.031 -14.141 15.812 1 86.88 121 LEU B O 1
ATOM 2143 N N . LYS B 1 122 ? 10.445 -15.57 14.242 1 93 122 LYS B N 1
ATOM 2144 C CA . LYS B 1 122 ? 10.68 -16.75 15.078 1 93 122 LYS B CA 1
ATOM 2145 C C . LYS B 1 122 ? 12.039 -17.375 14.781 1 93 122 LYS B C 1
ATOM 2147 O O . LYS B 1 122 ? 12.359 -18.438 15.305 1 93 122 LYS B O 1
ATOM 2152 N N . GLY B 1 123 ? 12.742 -16.734 13.859 1 91.25 123 GLY B N 1
ATOM 2153 C CA . GLY B 1 123 ? 14.094 -17.188 13.602 1 91.25 123 GLY B CA 1
ATOM 2154 C C . GLY B 1 123 ? 14.211 -18.031 12.344 1 91.25 123 GLY B C 1
ATOM 2155 O O . GLY B 1 123 ? 15.297 -18.531 12.023 1 91.25 123 GLY B O 1
ATOM 2156 N N . GLY B 1 124 ? 13.125 -18.172 11.617 1 92.12 124 GLY B N 1
ATOM 2157 C CA . GLY B 1 124 ? 13.148 -18.906 10.367 1 92.12 124 GLY B CA 1
ATOM 2158 C C . GLY B 1 124 ? 13.5 -18.062 9.172 1 92.12 124 GLY B C 1
ATOM 2159 O O . GLY B 1 124 ? 13.078 -16.906 9.078 1 92.12 124 GLY B O 1
ATOM 2160 N N . LEU B 1 125 ? 14.398 -18.672 8.297 1 89.12 125 LEU B N 1
ATOM 2161 C CA . LEU B 1 125 ? 14.758 -17.969 7.066 1 89.12 125 LEU B CA 1
ATOM 2162 C C . LEU B 1 125 ? 14.141 -18.641 5.848 1 89.12 125 LEU B C 1
ATOM 2164 O O . LEU B 1 125 ? 14.172 -19.875 5.734 1 89.12 125 LEU B O 1
ATOM 2168 N N . PRO B 1 126 ? 13.531 -17.781 5.07 1 89 126 PRO B N 1
ATOM 2169 C CA . PRO B 1 126 ? 13.039 -18.391 3.826 1 89 126 PRO B CA 1
ATOM 2170 C C . PRO B 1 126 ? 14.172 -18.766 2.871 1 89 126 PRO B C 1
ATOM 2172 O O . PRO B 1 126 ? 15.328 -18.391 3.096 1 89 126 PRO B O 1
ATOM 2175 N N . LEU B 1 127 ? 13.789 -19.578 1.907 1 93.38 127 LEU B N 1
ATOM 2176 C CA . LEU B 1 127 ? 14.758 -19.938 0.875 1 93.38 127 LEU B CA 1
ATOM 2177 C C . LEU B 1 127 ? 15 -18.766 -0.069 1 93.38 127 LEU B C 1
ATOM 2179 O O . LEU B 1 127 ? 14.047 -18.125 -0.527 1 93.38 127 LEU B O 1
ATOM 2183 N N . GLU B 1 128 ? 16.234 -18.469 -0.313 1 94.06 128 GLU B N 1
ATOM 2184 C CA . GLU B 1 128 ? 16.609 -17.375 -1.197 1 94.06 128 GLU B CA 1
ATOM 2185 C C . GLU B 1 128 ? 15.898 -17.484 -2.543 1 94.06 128 GLU B C 1
ATOM 2187 O O . GLU B 1 128 ? 15.406 -16.484 -3.07 1 94.06 128 GLU B O 1
ATOM 2192 N N . ASP B 1 129 ? 15.867 -18.656 -3.061 1 93.75 129 ASP B N 1
ATOM 2193 C CA . ASP B 1 129 ? 15.25 -18.859 -4.367 1 93.75 129 ASP B CA 1
ATOM 2194 C C . ASP B 1 129 ? 13.766 -18.516 -4.332 1 93.75 129 ASP B C 1
ATOM 2196 O O . ASP B 1 129 ? 13.234 -17.953 -5.293 1 93.75 129 ASP B O 1
ATOM 2200 N N . GLU B 1 130 ? 13.133 -18.766 -3.275 1 95.12 130 GLU B N 1
ATOM 2201 C CA . GLU B 1 130 ? 11.703 -18.469 -3.145 1 95.12 130 GLU B CA 1
ATOM 2202 C C . GLU B 1 130 ? 11.445 -16.969 -3.041 1 95.12 130 GLU B C 1
ATOM 2204 O O . GLU B 1 130 ? 10.539 -16.453 -3.688 1 95.12 130 GLU B O 1
ATOM 2209 N N . ILE B 1 131 ? 12.281 -16.328 -2.322 1 93.31 131 ILE B N 1
ATOM 2210 C CA . ILE B 1 131 ? 12.156 -14.883 -2.195 1 93.31 131 ILE B CA 1
ATOM 2211 C C . ILE B 1 131 ? 12.406 -14.219 -3.549 1 93.31 131 ILE B C 1
ATOM 2213 O O . ILE B 1 131 ? 11.664 -13.328 -3.959 1 93.31 131 ILE B O 1
ATOM 2217 N N . ALA B 1 132 ? 13.422 -14.688 -4.172 1 91.69 132 ALA B N 1
ATOM 2218 C CA . ALA B 1 132 ? 13.758 -14.133 -5.477 1 91.69 132 ALA B CA 1
ATOM 2219 C C . ALA B 1 132 ? 12.602 -14.305 -6.461 1 91.69 132 ALA B C 1
ATOM 2221 O O . ALA B 1 132 ? 12.305 -13.398 -7.238 1 91.69 132 ALA B O 1
ATOM 2222 N N . LYS B 1 133 ? 11.992 -15.422 -6.43 1 92.44 133 LYS B N 1
ATOM 2223 C CA . LYS B 1 133 ? 10.867 -15.688 -7.324 1 92.44 133 LYS B CA 1
ATOM 2224 C C . LYS B 1 133 ? 9.68 -14.789 -7 1 92.44 133 LYS B C 1
ATOM 2226 O O . LYS B 1 133 ? 9.016 -14.281 -7.906 1 92.44 133 LYS B O 1
ATOM 2231 N N . ALA B 1 134 ? 9.422 -14.617 -5.719 1 92.75 134 ALA B N 1
ATOM 2232 C CA . ALA B 1 134 ? 8.344 -13.719 -5.309 1 92.75 134 ALA B CA 1
ATOM 2233 C C . ALA B 1 134 ? 8.625 -12.289 -5.766 1 92.75 134 ALA B C 1
ATOM 2235 O O . ALA B 1 134 ? 7.73 -11.609 -6.277 1 92.75 134 ALA B O 1
ATOM 2236 N N . GLU B 1 135 ? 9.875 -11.883 -5.535 1 89.56 135 GLU B N 1
ATOM 2237 C CA . GLU B 1 135 ? 10.281 -10.547 -5.965 1 89.56 135 GLU B CA 1
ATOM 2238 C C . GLU B 1 135 ? 10.133 -10.383 -7.477 1 89.56 135 GLU B C 1
ATOM 2240 O O . GLU B 1 135 ? 9.695 -9.336 -7.953 1 89.56 135 GLU B O 1
ATOM 2245 N N . GLY B 1 136 ? 10.531 -11.422 -8.172 1 86.56 136 GLY B N 1
ATOM 2246 C CA . GLY B 1 136 ? 10.375 -11.391 -9.617 1 86.56 136 GLY B CA 1
ATOM 2247 C C . GLY B 1 136 ? 8.922 -11.305 -10.055 1 86.56 136 GLY B C 1
ATOM 2248 O O . GLY B 1 136 ? 8.609 -10.625 -11.039 1 86.56 136 GLY B O 1
ATOM 2249 N N . PHE B 1 137 ? 8.055 -11.914 -9.344 1 90.25 137 PHE B N 1
ATOM 2250 C CA . PHE B 1 137 ? 6.629 -11.906 -9.641 1 90.25 137 PHE B CA 1
ATOM 2251 C C . PHE B 1 137 ? 6.043 -10.516 -9.406 1 90.25 137 PHE B C 1
ATOM 2253 O O . PHE B 1 137 ? 5.262 -10.023 -10.227 1 90.25 137 PHE B O 1
ATOM 2260 N N . LEU B 1 138 ? 6.48 -9.867 -8.344 1 87.75 138 LEU B N 1
ATOM 2261 C CA . LEU B 1 138 ? 5.859 -8.617 -7.922 1 87.75 138 LEU B CA 1
ATOM 2262 C C . LEU B 1 138 ? 6.516 -7.422 -8.609 1 87.75 138 LEU B C 1
ATOM 2264 O O . LEU B 1 138 ? 5.875 -6.391 -8.82 1 87.75 138 LEU B O 1
ATOM 2268 N N . THR B 1 139 ? 7.859 -7.379 -8.883 1 74.75 139 THR B N 1
ATOM 2269 C CA . THR B 1 139 ? 8.586 -6.215 -9.375 1 74.75 139 THR B CA 1
ATOM 2270 C C . THR B 1 139 ? 9.156 -6.48 -10.766 1 74.75 139 THR B C 1
ATOM 2272 O O . THR B 1 139 ? 9.766 -5.598 -11.367 1 74.75 139 THR B O 1
ATOM 2275 N N . GLY B 1 140 ? 9.211 -7.582 -11.352 1 57.31 140 GLY B N 1
ATOM 2276 C CA . GLY B 1 140 ? 9.852 -7.871 -12.625 1 57.31 140 GLY B CA 1
ATOM 2277 C C . GLY B 1 140 ? 9.055 -7.406 -13.82 1 57.31 140 GLY B C 1
ATOM 2278 O O . GLY B 1 140 ? 7.918 -6.945 -13.68 1 57.31 140 GLY B O 1
ATOM 2279 N N . PRO B 1 141 ? 9.859 -7.223 -15.047 1 49.88 141 PRO B N 1
ATOM 2280 C CA . PRO B 1 141 ? 9.164 -6.996 -16.312 1 49.88 141 PRO B CA 1
ATOM 2281 C C . PRO B 1 141 ? 7.93 -7.883 -16.484 1 49.88 141 PRO B C 1
ATOM 2283 O O . PRO B 1 141 ? 8 -9.094 -16.25 1 49.88 141 PRO B O 1
ATOM 2286 N N . GLY B 1 142 ? 6.75 -7.293 -16.828 1 47.59 142 GLY B N 1
ATOM 2287 C CA . GLY B 1 142 ? 5.547 -8.102 -16.922 1 47.59 142 GLY B CA 1
ATOM 2288 C C . GLY B 1 142 ? 4.832 -8.273 -15.594 1 47.59 142 GLY B C 1
ATOM 2289 O O . GLY B 1 142 ? 3.873 -9.047 -15.492 1 47.59 142 GLY B O 1
ATOM 2290 N N . SER B 1 143 ? 5.551 -7.707 -14.594 1 53.75 143 SER B N 1
ATOM 2291 C CA . SER B 1 143 ? 5.012 -7.871 -13.25 1 53.75 143 SER B CA 1
ATOM 2292 C C . SER B 1 143 ? 3.965 -6.805 -12.938 1 53.75 143 SER B C 1
ATOM 2294 O O . SER B 1 143 ? 3.576 -6.035 -13.82 1 53.75 143 SER B O 1
ATOM 2296 N N . VAL B 1 144 ? 3.371 -6.855 -11.727 1 55.06 144 VAL B N 1
ATOM 2297 C CA . VAL B 1 144 ? 2.287 -6.016 -11.227 1 55.06 144 VAL B CA 1
ATOM 2298 C C . VAL B 1 144 ? 2.629 -4.543 -11.445 1 55.06 144 VAL B C 1
ATOM 2300 O O . VAL B 1 144 ? 1.736 -3.717 -11.648 1 55.06 144 VAL B O 1
ATOM 2303 N N . GLU B 1 145 ? 3.965 -4.262 -11.586 1 55.22 145 GLU B N 1
ATOM 2304 C CA . GLU B 1 145 ? 4.391 -2.881 -11.781 1 55.22 145 GLU B CA 1
ATOM 2305 C C . GLU B 1 145 ? 3.973 -2.367 -13.156 1 55.22 145 GLU B C 1
ATOM 2307 O O . GLU B 1 145 ? 3.715 -1.173 -13.328 1 55.22 145 GLU B O 1
ATOM 2312 N N . ASP B 1 146 ? 3.867 -3.375 -14 1 58.69 146 ASP B N 1
ATOM 2313 C CA . ASP B 1 146 ? 3.506 -3.02 -15.375 1 58.69 146 ASP B CA 1
ATOM 2314 C C . ASP B 1 146 ? 2.01 -3.205 -15.609 1 58.69 146 ASP B C 1
ATOM 2316 O O . ASP B 1 146 ? 1.563 -3.271 -16.766 1 58.69 146 ASP B O 1
ATOM 2320 N N . LEU B 1 147 ? 1.347 -3.293 -14.516 1 60.28 147 LEU B N 1
ATOM 2321 C CA . LEU B 1 147 ? -0.066 -3.639 -14.625 1 60.28 147 LEU B CA 1
ATOM 2322 C C . LEU B 1 147 ? -0.787 -2.684 -15.57 1 60.28 147 LEU B C 1
ATOM 2324 O O . LEU B 1 147 ? -1.601 -3.111 -16.391 1 60.28 147 LEU B O 1
ATOM 2328 N N . GLU B 1 148 ? -0.389 -1.452 -15.453 1 59.06 148 GLU B N 1
ATOM 2329 C CA . GLU B 1 148 ? -1.075 -0.474 -16.297 1 59.06 148 GLU B CA 1
ATOM 2330 C C . GLU B 1 148 ? -0.759 -0.693 -17.766 1 59.06 148 GLU B C 1
ATOM 2332 O O . GLU B 1 148 ? -1.562 -0.35 -18.641 1 59.06 148 GLU B O 1
ATOM 2337 N N . LEU B 1 149 ? 0.388 -1.299 -17.938 1 58.22 149 LEU B N 1
ATOM 2338 C CA . LEU B 1 149 ? 0.798 -1.483 -19.328 1 58.22 149 LEU B CA 1
ATOM 2339 C C . LEU B 1 149 ? 0.018 -2.621 -19.969 1 58.22 149 LEU B C 1
ATOM 2341 O O . LEU B 1 149 ? -0.043 -2.715 -21.203 1 58.22 149 LEU B O 1
ATOM 2345 N N . PHE B 1 150 ? -0.582 -3.342 -19.125 1 57.66 150 PHE B N 1
ATOM 2346 C CA . PHE B 1 150 ? -1.27 -4.496 -19.688 1 57.66 150 PHE B CA 1
ATOM 2347 C C . PHE B 1 150 ? -2.697 -4.141 -20.078 1 57.66 150 PHE B C 1
ATOM 2349 O O . PHE B 1 150 ? -3.398 -4.945 -20.688 1 57.66 150 PHE B O 1
ATOM 2356 N N . PHE B 1 151 ? -3.027 -2.865 -19.641 1 55.66 151 PHE B N 1
ATOM 2357 C CA . PHE B 1 151 ? -4.402 -2.482 -19.938 1 55.66 151 PHE B CA 1
ATOM 2358 C C . PHE B 1 151 ? -4.445 -1.433 -21.047 1 55.66 151 PHE B C 1
ATOM 2360 O O . PHE B 1 151 ? -3.848 -0.362 -20.906 1 55.66 151 PHE B O 1
ATOM 2367 N N . TYR B 1 152 ? -4.594 -1.817 -22.281 1 52.19 152 TYR B N 1
ATOM 2368 C CA . TYR B 1 152 ? -4.656 -0.976 -23.469 1 52.19 152 TYR B CA 1
ATOM 2369 C C . TYR B 1 152 ? -5.965 -0.194 -23.516 1 52.19 152 TYR B C 1
ATOM 2371 O O . TYR B 1 152 ? -6.285 0.432 -24.531 1 52.19 152 TYR B O 1
ATOM 2379 N N . ASP B 1 153 ? -6.672 -0.201 -22.484 1 48 153 ASP B N 1
ATOM 2380 C CA . ASP B 1 153 ? -7.957 0.428 -22.766 1 48 153 ASP B CA 1
ATOM 2381 C C . ASP B 1 153 ? -7.891 1.938 -22.547 1 48 153 ASP B C 1
ATOM 2383 O O . ASP B 1 153 ? -7.055 2.424 -21.781 1 48 153 ASP B O 1
#

pLDDT: mean 87.01, std 13.29, range [46.97, 97.94]

Nearest PDB structures (foldseek):
  2vsx-assembly3_F  TM=1.775E-01  e=3.905E+00  Saccharomyces cerevisiae
  2vsx-assembly1_E  TM=1.881E-01  e=7.108E+00  Saccharomyces cerevisiae
  2vsx-assembly1_E  TM=2.006E-01  e=9.641E+00  Saccharomyces cerevisiae

Organism: Streptomyces collinus (strain DSM 40733 / Tue 365) (NCBI:txid1214242)

Solvent-accessible surface area (backbone atoms only — not comparable to full-atom values): 15875 Å² total; per-residue (Å²): 124,54,80,60,52,42,28,47,53,23,16,50,53,19,32,48,45,15,48,49,25,35,68,72,62,76,34,74,76,50,73,67,54,49,50,47,52,52,26,49,40,37,34,55,56,31,77,48,63,86,57,66,60,57,65,79,90,52,53,68,64,31,56,32,24,54,35,18,16,42,28,15,43,40,52,28,42,26,42,39,71,70,38,68,77,48,86,37,62,98,50,78,69,63,87,87,27,39,69,45,36,31,47,15,11,54,28,45,47,10,44,47,16,48,54,48,45,58,35,39,77,73,72,44,76,78,56,65,70,58,50,34,50,50,38,35,52,52,62,26,91,90,12,62,70,39,47,67,72,60,50,87,119,126,54,80,57,53,42,27,48,51,21,16,50,53,19,31,48,46,17,48,49,25,35,68,72,61,76,34,74,75,50,72,66,55,50,50,48,52,52,27,49,40,37,35,55,55,31,78,50,62,88,56,66,58,57,64,79,89,50,53,67,65,32,55,32,24,54,34,18,16,42,28,17,45,41,53,27,42,26,41,38,72,72,40,67,77,48,87,35,61,96,48,78,69,64,85,86,25,40,69,44,37,32,48,15,10,54,28,44,45,10,43,46,17,48,52,49,47,58,35,40,78,74,72,43,76,79,57,67,69,57,52,34,51,52,37,36,53,51,62,24,94,89,10,61,70,39,47,67,73,59,50,86,119

Radius of gyration: 18.93 Å; Cα contacts (8 Å, |Δi|>4): 540; chains: 2; bounding box: 38×57×50 Å